Protein AF-A0A5A9EUU5-F1 (afdb_monomer_lite)

Foldseek 3Di:
DDDDDPDPVVVQVVCCVPPVPDPSNVVSVVVVVVLVVLLVVLLVQLLVLLLCCVVPVPDPCSVVSNVVSQVSNCVSVVHHDDPVNSVVSNVVSVVVNVVLLQAQDACVQQDPPDDPPVDDPVCVVVPCCQALRNLSRVLLVLLLVVLLCCVVVVVCVVVPDDDDDDDPRPNVVSQVSNCVRVVHHGDPRSVVSSNVSSNSSSVVPVNVVVVVVVVPD

Radius of gyration: 24.82 Å; chains: 1; bounding box: 50×44×84 Å

Structure (mmCIF, N/CA/C/O backbone):
data_AF-A0A5A9EUU5-F1
#
_entry.id   AF-A0A5A9EUU5-F1
#
loop_
_atom_site.group_PDB
_atom_site.id
_atom_site.type_symbol
_atom_site.label_atom_id
_atom_site.label_alt_id
_atom_site.label_comp_id
_atom_site.label_asym_id
_atom_site.label_entity_id
_atom_site.label_seq_id
_atom_site.pdbx_PDB_ins_code
_atom_site.Cartn_x
_atom_site.Cartn_y
_atom_site.Cartn_z
_atom_site.occupancy
_atom_site.B_iso_or_equiv
_atom_site.auth_seq_id
_atom_site.auth_comp_id
_atom_site.auth_asym_id
_atom_site.auth_atom_id
_atom_site.pdbx_PDB_model_num
ATOM 1 N N . MET A 1 1 ? -12.001 -11.364 57.823 1.00 37.16 1 MET A N 1
ATOM 2 C CA . MET A 1 1 ? -12.748 -11.816 56.631 1.00 37.16 1 MET A CA 1
ATOM 3 C C . MET A 1 1 ? -12.177 -11.087 55.428 1.00 37.16 1 MET A C 1
ATOM 5 O O . MET A 1 1 ? -12.054 -9.869 55.532 1.00 37.16 1 MET A O 1
ATOM 9 N N . PRO A 1 2 ? -11.758 -11.769 54.352 1.00 44.03 2 PRO A N 1
ATOM 10 C CA . PRO A 1 2 ? -11.328 -11.072 53.150 1.00 44.03 2 PRO A CA 1
ATOM 11 C C . PRO A 1 2 ? -12.559 -10.446 52.484 1.00 44.03 2 PRO A C 1
ATOM 13 O O . PRO A 1 2 ? -13.571 -11.118 52.304 1.00 44.03 2 PRO A O 1
ATOM 16 N N . ARG A 1 3 ? -12.492 -9.139 52.204 1.00 49.97 3 ARG A N 1
ATOM 17 C CA . ARG A 1 3 ? -13.520 -8.412 51.447 1.00 49.97 3 ARG A CA 1
ATOM 18 C C . ARG A 1 3 ? -13.608 -9.012 50.044 1.00 49.97 3 ARG A C 1
ATOM 20 O O . ARG A 1 3 ? -12.580 -9.147 49.382 1.00 49.97 3 ARG A O 1
ATOM 27 N N . GLU A 1 4 ? -14.816 -9.339 49.596 1.00 47.28 4 GLU A N 1
ATOM 28 C CA . GLU A 1 4 ? -15.060 -9.589 48.176 1.00 47.28 4 GLU A CA 1
ATOM 29 C C . GLU A 1 4 ? -14.692 -8.323 47.382 1.00 47.28 4 GLU A C 1
ATOM 31 O O . GLU A 1 4 ? -15.089 -7.221 47.782 1.00 47.28 4 GLU A O 1
ATOM 36 N N . PRO A 1 5 ? -13.888 -8.440 46.312 1.00 47.12 5 PRO A N 1
ATOM 37 C CA . PRO A 1 5 ? -13.505 -7.291 45.505 1.00 47.12 5 PRO A CA 1
ATOM 38 C C . PRO A 1 5 ? -14.744 -6.732 44.800 1.00 47.12 5 PRO A C 1
ATOM 40 O O . PRO A 1 5 ? -15.423 -7.437 44.060 1.00 47.12 5 PRO A O 1
ATOM 43 N N . GLN A 1 6 ? -15.037 -5.454 45.048 1.00 54.53 6 GLN A N 1
ATOM 44 C CA . GLN A 1 6 ? -16.202 -4.753 44.496 1.00 54.53 6 GLN A CA 1
ATOM 45 C C . GLN A 1 6 ? -16.027 -4.384 43.013 1.00 54.53 6 GLN A C 1
ATOM 47 O O . GLN A 1 6 ? -16.979 -3.933 42.380 1.00 54.53 6 GLN A O 1
ATOM 52 N N . ASN A 1 7 ? -14.830 -4.587 42.452 1.00 65.75 7 ASN A N 1
ATOM 53 C CA . ASN A 1 7 ? -14.510 -4.298 41.062 1.00 65.75 7 ASN A CA 1
ATOM 54 C C . ASN A 1 7 ? -13.851 -5.523 40.386 1.00 65.75 7 ASN A C 1
ATOM 56 O O . ASN A 1 7 ? -12.814 -5.992 40.869 1.00 65.75 7 ASN A O 1
ATOM 60 N N . PRO A 1 8 ? -14.390 -6.026 39.256 1.00 61.88 8 PRO A N 1
ATOM 61 C CA . PRO A 1 8 ? -13.784 -7.125 38.503 1.00 61.88 8 PRO A CA 1
ATOM 62 C C . PRO A 1 8 ? -12.336 -6.838 38.068 1.00 61.88 8 PRO A C 1
ATOM 64 O O . PRO A 1 8 ? -11.528 -7.760 38.033 1.00 61.88 8 PRO A O 1
ATOM 67 N N . PHE A 1 9 ? -11.959 -5.576 37.836 1.00 64.75 9 PHE A N 1
ATOM 68 C CA . PHE A 1 9 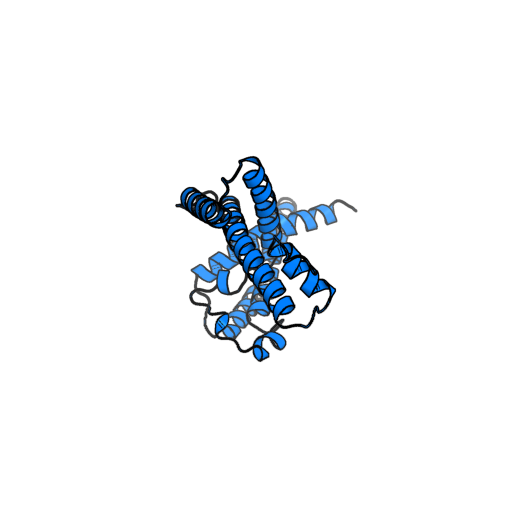? -10.577 -5.198 37.523 1.00 64.75 9 PHE A CA 1
ATOM 69 C C . PHE A 1 9 ? -9.618 -5.368 38.708 1.00 64.75 9 PHE A C 1
ATOM 71 O O . PHE A 1 9 ? -8.477 -5.771 38.505 1.00 64.75 9 PHE A O 1
ATOM 78 N N . GLU A 1 10 ? -10.059 -5.120 39.945 1.00 72.31 10 GLU A N 1
ATOM 79 C CA . GLU A 1 10 ? -9.222 -5.331 41.139 1.00 72.31 10 GLU A CA 1
ATOM 80 C C . GLU A 1 10 ? -8.985 -6.819 41.404 1.00 72.31 10 GLU A C 1
ATOM 82 O O . GLU A 1 10 ? -7.894 -7.215 41.811 1.00 72.31 10 GLU A O 1
ATOM 87 N N . PHE A 1 11 ? -9.993 -7.654 41.141 1.00 69.19 11 PHE A N 1
ATOM 88 C CA . PHE A 1 11 ? -9.851 -9.106 41.197 1.00 69.19 11 PHE A CA 1
ATOM 89 C C . PHE A 1 11 ? -8.857 -9.616 40.143 1.00 69.19 11 PHE A C 1
ATOM 91 O O . PHE A 1 11 ? -7.959 -10.387 40.479 1.00 69.19 11 PHE A O 1
ATOM 98 N N . LEU A 1 12 ? -8.974 -9.141 38.897 1.00 66.44 12 LEU A N 1
ATOM 99 C CA . LEU A 1 12 ? -8.086 -9.520 37.793 1.00 66.44 12 LEU A CA 1
ATOM 100 C C . LEU A 1 12 ? -6.642 -9.052 38.027 1.00 66.44 12 LEU A C 1
ATOM 102 O O . LEU A 1 12 ? -5.719 -9.835 37.832 1.00 66.44 12 LEU A O 1
ATOM 106 N N . LEU A 1 13 ? -6.440 -7.816 38.504 1.00 71.69 13 LEU A N 1
ATOM 107 C CA . LEU A 1 13 ? -5.118 -7.281 38.856 1.00 71.69 13 LEU A CA 1
ATOM 108 C C . LEU A 1 13 ? -4.462 -8.065 39.995 1.00 71.69 13 LEU A C 1
ATOM 110 O O . LEU A 1 13 ? -3.264 -8.333 39.943 1.00 71.69 13 LEU A O 1
ATOM 114 N N . ARG A 1 14 ? -5.237 -8.461 41.011 1.00 73.06 14 ARG A N 1
ATOM 115 C CA . ARG A 1 14 ? -4.721 -9.267 42.120 1.00 73.06 14 ARG A CA 1
ATOM 116 C C . ARG A 1 14 ? -4.273 -10.651 41.649 1.00 73.06 14 ARG A C 1
ATOM 118 O O . ARG A 1 14 ? -3.176 -11.070 41.994 1.00 73.06 14 ARG A O 1
ATOM 125 N N . GLU A 1 15 ? -5.070 -11.329 40.823 1.00 66.31 15 GLU A N 1
ATOM 126 C CA . GLU A 1 15 ? -4.700 -12.639 40.263 1.00 66.31 15 GLU A CA 1
ATOM 127 C C . GLU A 1 15 ? -3.493 -12.554 39.312 1.00 66.31 15 GLU A C 1
ATOM 129 O O . GLU A 1 15 ? -2.623 -13.419 39.359 1.00 66.31 15 GLU A O 1
ATOM 134 N N . LEU A 1 16 ? -3.377 -11.488 38.512 1.00 66.62 16 LEU A N 1
ATOM 135 C CA . LEU A 1 16 ? -2.209 -11.225 37.657 1.00 66.62 16 LEU A CA 1
ATOM 136 C C . LEU A 1 16 ? -0.905 -11.053 38.455 1.00 66.62 16 LEU A C 1
ATOM 138 O O . LEU A 1 16 ? 0.151 -11.477 37.994 1.00 66.62 16 LEU A O 1
ATOM 142 N N . ILE A 1 17 ? -0.972 -10.440 39.641 1.00 74.75 17 ILE A N 1
ATOM 143 C CA . ILE A 1 17 ? 0.192 -10.210 40.513 1.00 74.75 17 ILE A CA 1
ATOM 144 C C . ILE A 1 17 ? 0.530 -11.462 41.329 1.00 74.75 17 ILE A C 1
ATOM 146 O O . ILE A 1 17 ? 1.701 -11.801 41.492 1.00 74.75 17 ILE A O 1
ATOM 150 N N . GLU A 1 18 ? -0.481 -12.147 41.864 1.00 78.88 18 GLU A N 1
ATOM 151 C CA . GLU A 1 18 ? -0.279 -13.268 42.783 1.00 78.88 18 GLU A CA 1
ATOM 152 C C . GLU A 1 18 ? -0.027 -14.596 42.052 1.00 78.88 18 GLU A C 1
ATOM 154 O O . GLU A 1 18 ? 0.698 -15.449 42.571 1.00 78.88 18 GLU A O 1
ATOM 159 N N . ARG A 1 19 ? -0.621 -14.799 40.865 1.00 76.69 19 ARG A N 1
ATOM 160 C CA . ARG A 1 19 ? -0.558 -16.049 40.084 1.00 76.69 19 ARG A CA 1
ATOM 161 C C . ARG A 1 19 ? -0.601 -15.780 38.570 1.00 76.69 19 ARG A C 1
ATOM 163 O O . ARG A 1 19 ? -1.555 -16.190 37.905 1.00 76.69 19 ARG A O 1
ATOM 170 N N . PRO A 1 20 ? 0.449 -15.166 37.997 1.00 67.50 20 PRO A N 1
ATOM 171 C CA . PRO A 1 20 ? 0.469 -14.743 36.592 1.00 67.50 20 PRO A CA 1
ATOM 172 C C . PRO A 1 20 ? 0.278 -15.887 35.583 1.00 67.50 20 PRO A C 1
ATOM 174 O O . PRO A 1 20 ? -0.240 -15.662 34.496 1.00 67.50 20 PRO A O 1
ATOM 177 N N . GLU A 1 21 ? 0.646 -17.120 35.942 1.00 75.00 21 GLU A N 1
ATOM 178 C CA . GLU A 1 21 ? 0.505 -18.306 35.077 1.00 75.00 21 GLU A CA 1
ATOM 179 C C . GLU A 1 21 ? -0.803 -19.082 35.311 1.00 75.00 21 GLU A C 1
ATOM 181 O O . GLU A 1 21 ? -1.058 -20.116 34.692 1.00 75.00 21 GLU A O 1
ATOM 186 N N . GLY A 1 22 ? -1.649 -18.612 36.232 1.00 75.88 22 GLY A N 1
ATOM 187 C CA . GLY A 1 22 ? -2.930 -19.240 36.519 1.00 75.88 22 GLY A CA 1
ATOM 188 C C . GLY A 1 22 ? -3.931 -19.059 35.369 1.00 75.88 22 GLY A C 1
ATOM 189 O O . GLY A 1 22 ? -3.916 -18.037 34.683 1.00 75.88 22 GLY A O 1
ATOM 190 N N . PRO A 1 23 ? -4.882 -19.992 35.182 1.00 75.44 23 PRO A N 1
ATOM 191 C CA . PRO A 1 23 ? -5.886 -19.905 34.116 1.00 75.44 23 PRO A CA 1
ATOM 192 C C . PRO A 1 23 ? -6.753 -18.635 34.192 1.00 75.44 23 PRO A C 1
ATOM 194 O O . PRO A 1 23 ? -7.207 -18.145 33.162 1.00 75.44 23 PRO A O 1
ATOM 197 N N . ALA A 1 24 ? -6.949 -18.066 35.388 1.00 70.69 24 ALA A N 1
ATOM 198 C CA . ALA A 1 24 ? -7.646 -16.792 35.573 1.00 70.69 24 ALA A CA 1
ATOM 199 C C . ALA A 1 24 ? -6.825 -15.587 35.073 1.00 70.69 24 ALA A C 1
ATOM 201 O O . ALA A 1 24 ? -7.380 -14.711 34.413 1.00 70.69 24 ALA A O 1
ATOM 202 N N . ALA A 1 25 ? -5.512 -15.563 35.327 1.00 68.75 25 ALA A N 1
ATOM 203 C CA . ALA A 1 25 ? -4.611 -14.520 34.836 1.00 68.75 25 ALA A CA 1
ATOM 2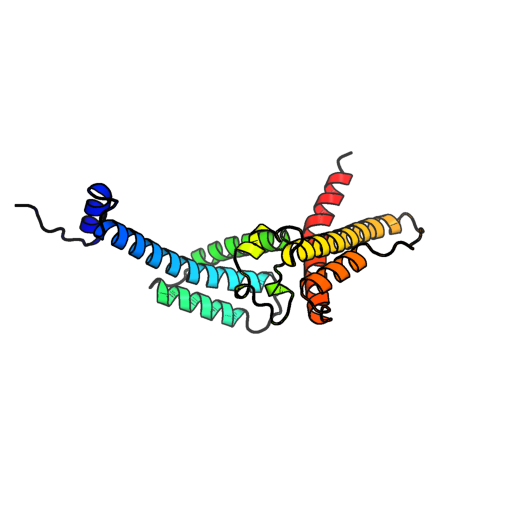04 C C . ALA A 1 25 ? -4.426 -14.601 33.311 1.00 68.75 25 ALA A C 1
ATOM 206 O O . ALA A 1 25 ? -4.497 -13.580 3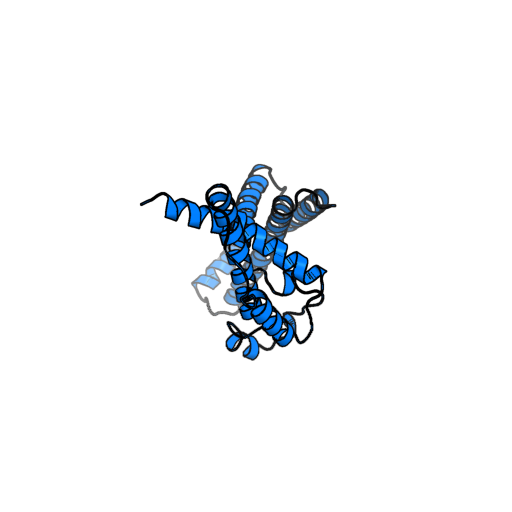2.632 1.00 68.75 25 ALA A O 1
ATOM 207 N N . LEU A 1 26 ? -4.301 -15.811 32.754 1.00 71.00 26 LEU A N 1
ATOM 208 C CA . LEU A 1 26 ? -4.257 -16.023 31.302 1.00 71.00 26 LEU A CA 1
ATOM 209 C C . LEU A 1 26 ? -5.572 -15.620 30.618 1.00 71.00 26 LEU A C 1
ATOM 211 O O . LEU A 1 26 ? -5.551 -14.978 29.572 1.00 71.00 26 LEU A O 1
ATOM 215 N N . GLY A 1 27 ? -6.722 -15.939 31.223 1.00 74.06 27 GLY A N 1
ATOM 216 C CA . GLY A 1 27 ? -8.025 -15.468 30.746 1.00 74.06 27 GLY A CA 1
ATOM 217 C C . GLY A 1 27 ? -8.150 -13.941 30.780 1.00 74.06 27 GLY A C 1
ATOM 218 O O . GLY A 1 27 ? -8.682 -13.354 29.842 1.00 74.06 27 GLY A O 1
ATOM 219 N N . ALA A 1 28 ? -7.606 -13.296 31.817 1.00 67.56 28 ALA A N 1
ATOM 220 C CA . ALA A 1 28 ? -7.550 -11.840 31.933 1.00 67.56 28 ALA A CA 1
ATOM 221 C C . ALA A 1 28 ? -6.683 -11.206 30.838 1.00 67.56 28 ALA A C 1
ATOM 223 O O . ALA A 1 28 ? -7.129 -10.278 30.169 1.00 67.56 28 ALA A O 1
ATOM 224 N N . MET A 1 29 ? -5.466 -11.725 30.633 1.00 71.38 29 MET A N 1
ATOM 225 C CA . MET A 1 29 ? -4.559 -11.267 29.577 1.00 71.38 29 MET A CA 1
ATOM 226 C C . MET A 1 29 ? -5.199 -11.418 28.202 1.00 71.38 29 MET A C 1
ATOM 228 O O . MET A 1 29 ? -5.209 -10.459 27.440 1.00 71.38 29 MET A O 1
ATOM 232 N N . LYS A 1 30 ? -5.818 -12.572 27.930 1.00 72.00 30 LYS A N 1
ATOM 233 C CA . LYS A 1 30 ? -6.537 -12.811 26.680 1.00 72.00 30 LYS A CA 1
ATOM 234 C C . LYS A 1 30 ? -7.705 -11.844 26.492 1.00 72.00 30 LYS A C 1
ATOM 236 O O . LYS A 1 30 ? -7.854 -11.292 25.418 1.00 72.00 30 LYS A O 1
ATOM 241 N N . MET A 1 31 ? -8.513 -11.588 27.521 1.00 72.69 31 MET A N 1
ATOM 242 C CA . MET A 1 31 ? -9.594 -10.598 27.418 1.00 72.69 31 MET A CA 1
ATOM 243 C C . MET A 1 31 ? -9.071 -9.185 27.144 1.00 72.69 31 MET A C 1
ATOM 245 O O . MET A 1 31 ? -9.704 -8.437 26.403 1.00 72.69 31 MET A O 1
ATOM 249 N N . VAL A 1 32 ? -7.940 -8.806 27.745 1.00 71.19 32 VAL A N 1
ATOM 250 C CA . VAL A 1 32 ? -7.292 -7.514 27.481 1.00 71.19 32 VAL A CA 1
ATOM 251 C C . VAL A 1 32 ? -6.753 -7.471 26.053 1.00 71.19 32 VAL A C 1
ATOM 253 O O . VAL A 1 32 ? -6.969 -6.483 25.365 1.00 71.19 32 VAL A O 1
ATOM 256 N N . GLU A 1 33 ? -6.115 -8.537 25.581 1.00 71.69 33 GLU A N 1
ATOM 257 C CA . GLU A 1 33 ? -5.619 -8.671 24.209 1.00 71.69 33 GLU A CA 1
ATOM 258 C C . GLU A 1 33 ? -6.757 -8.648 23.177 1.00 71.69 33 GLU A C 1
ATOM 260 O O . GLU A 1 33 ? -6.689 -7.901 22.205 1.00 71.69 33 GLU A O 1
ATOM 265 N N . ASP A 1 34 ? -7.849 -9.373 23.421 1.00 71.88 34 ASP A N 1
ATOM 266 C CA . ASP A 1 34 ? -9.057 -9.381 22.589 1.00 71.88 34 ASP A CA 1
ATOM 267 C C . ASP A 1 34 ? -9.714 -7.986 22.564 1.00 71.88 34 ASP A C 1
ATOM 269 O O . ASP A 1 34 ? -10.179 -7.516 21.528 1.00 71.88 34 ASP A O 1
ATOM 273 N N . ALA A 1 35 ? -9.733 -7.274 23.695 1.00 65.56 35 ALA A N 1
ATOM 274 C CA . ALA A 1 35 ? -10.252 -5.909 23.749 1.00 65.56 35 ALA A CA 1
ATOM 275 C C . ALA A 1 35 ? -9.331 -4.905 23.034 1.00 65.56 35 ALA A C 1
ATOM 277 O O . ALA A 1 35 ? -9.814 -3.984 22.377 1.00 65.56 35 ALA A O 1
ATOM 278 N N . LEU A 1 36 ? -8.012 -5.062 23.155 1.00 71.25 36 LEU A N 1
ATOM 279 C CA . LEU A 1 36 ? -7.032 -4.203 22.492 1.00 71.25 36 LEU A CA 1
ATOM 280 C C . LEU A 1 36 ? -7.004 -4.441 20.980 1.00 71.25 36 LEU A C 1
ATOM 282 O O . LEU A 1 36 ? -7.026 -3.468 20.237 1.00 71.25 36 LEU A O 1
ATOM 286 N N . SER A 1 37 ? -7.014 -5.694 20.525 1.00 68.81 37 SER A N 1
ATOM 287 C CA . SER A 1 37 ? -7.033 -6.059 19.099 1.00 68.81 37 SER A CA 1
ATOM 288 C C . SER A 1 37 ? -8.257 -5.496 18.387 1.00 68.81 37 SER A C 1
ATOM 290 O O . SER A 1 37 ? -8.123 -4.803 17.388 1.00 68.81 37 SER A O 1
ATOM 292 N N . VAL A 1 38 ? -9.438 -5.651 18.981 1.00 64.31 38 VAL A N 1
ATOM 293 C CA . VAL A 1 38 ? -10.674 -5.039 18.483 1.00 64.31 38 VAL A CA 1
ATOM 294 C C . VAL A 1 38 ? -10.553 -3.522 18.313 1.00 64.31 38 VAL A C 1
ATOM 296 O O . VAL A 1 38 ? -11.059 -2.966 17.339 1.00 64.31 38 VAL A O 1
ATOM 299 N N . ASN A 1 39 ? -9.937 -2.839 19.282 1.00 72.31 39 ASN A N 1
ATOM 300 C CA . ASN A 1 39 ? -9.760 -1.389 19.222 1.00 72.31 39 ASN A CA 1
ATOM 301 C C . ASN A 1 39 ? -8.714 -0.993 18.172 1.00 72.31 39 ASN A C 1
ATOM 303 O O . ASN A 1 39 ? -8.859 0.048 17.534 1.00 72.31 39 ASN A O 1
ATOM 307 N N . LEU A 1 40 ? -7.688 -1.820 17.967 1.00 79.81 40 LEU A N 1
ATOM 308 C CA . LEU A 1 40 ? -6.697 -1.626 16.914 1.00 79.81 40 LEU A CA 1
ATOM 309 C C . LEU A 1 40 ? -7.327 -1.777 15.528 1.00 79.81 40 LEU A C 1
ATOM 311 O O . LEU A 1 40 ? -7.083 -0.917 14.692 1.00 79.81 40 LEU A O 1
ATOM 315 N N . ASP A 1 41 ? -8.198 -2.763 15.313 1.00 82.62 41 ASP A N 1
ATOM 316 C CA . ASP A 1 41 ? -8.847 -2.994 14.015 1.00 82.62 41 ASP A CA 1
ATOM 317 C C . ASP A 1 41 ? -9.694 -1.792 13.566 1.00 82.62 41 ASP A C 1
ATOM 319 O O . ASP A 1 41 ? -9.629 -1.359 12.413 1.00 82.62 41 ASP A O 1
ATOM 323 N N . VAL A 1 42 ? -10.485 -1.208 14.476 1.00 86.56 42 VAL A N 1
ATOM 324 C CA . VAL A 1 42 ? -11.324 -0.041 14.143 1.00 86.56 42 VAL A CA 1
ATOM 325 C C . VAL A 1 42 ? -10.501 1.234 13.960 1.00 86.56 42 VAL A C 1
ATOM 327 O O . VAL A 1 42 ? -10.828 2.050 13.100 1.00 86.56 42 VAL A O 1
ATOM 330 N N . VAL A 1 43 ? -9.413 1.403 14.720 1.00 88.88 43 VAL A N 1
ATOM 331 C CA . VAL A 1 43 ? -8.458 2.505 14.513 1.00 88.88 43 VAL A CA 1
ATOM 332 C C . VAL A 1 43 ? -7.762 2.349 13.164 1.00 88.88 43 VAL A C 1
ATOM 334 O O . VAL A 1 43 ? -7.691 3.308 12.396 1.00 88.88 43 VAL A O 1
ATOM 337 N N . GLU A 1 44 ? -7.307 1.141 12.837 1.00 88.06 44 GLU A N 1
ATOM 338 C CA . GLU A 1 44 ? -6.681 0.832 11.557 1.00 88.06 44 GLU A CA 1
ATOM 339 C C . GLU A 1 44 ? -7.650 1.081 10.396 1.00 88.06 44 GLU A C 1
ATOM 341 O O . GLU A 1 44 ? -7.255 1.648 9.380 1.00 88.06 44 GLU A O 1
ATOM 346 N N . GLY A 1 45 ? -8.934 0.749 10.556 1.00 89.06 45 GLY A N 1
ATOM 347 C CA . GLY A 1 45 ? -9.982 1.060 9.584 1.00 89.06 45 GLY A CA 1
ATOM 348 C C . GLY A 1 45 ? -10.083 2.557 9.270 1.00 89.06 45 GLY A C 1
ATOM 349 O O . GLY A 1 45 ? -10.110 2.939 8.097 1.00 89.06 45 GLY A O 1
ATOM 350 N N . VAL A 1 46 ? -10.068 3.413 10.298 1.00 92.25 46 VAL A N 1
ATOM 351 C CA . VAL A 1 46 ? -10.100 4.879 10.129 1.00 92.25 46 VAL A CA 1
ATOM 352 C C . VAL A 1 46 ? -8.810 5.387 9.481 1.00 92.25 46 VAL A C 1
ATOM 354 O O . VAL A 1 46 ? -8.867 6.149 8.514 1.00 92.25 46 VAL A O 1
ATOM 357 N N . VAL A 1 47 ? -7.646 4.933 9.954 1.00 92.50 47 VAL A N 1
ATOM 358 C CA . VAL A 1 47 ? -6.339 5.318 9.395 1.00 92.50 47 VAL A CA 1
ATOM 359 C C . VAL A 1 47 ? -6.217 4.889 7.930 1.00 92.50 47 VAL A C 1
ATOM 361 O O . VAL A 1 47 ? -5.771 5.678 7.101 1.00 92.50 47 VAL A O 1
ATOM 364 N N . ASN A 1 48 ? -6.661 3.683 7.572 1.00 90.00 48 ASN A N 1
ATOM 365 C CA . ASN A 1 48 ? -6.647 3.188 6.196 1.00 90.00 48 ASN A CA 1
ATOM 366 C C . ASN A 1 48 ? -7.607 3.970 5.285 1.00 90.00 48 ASN A C 1
ATOM 368 O O . ASN A 1 48 ? -7.260 4.245 4.135 1.00 90.00 48 ASN A O 1
ATOM 372 N N . ALA A 1 49 ? -8.788 4.362 5.775 1.00 90.69 49 ALA A N 1
ATOM 373 C CA . ALA A 1 49 ? -9.710 5.207 5.015 1.00 90.69 49 ALA A CA 1
ATOM 374 C C . ALA A 1 49 ? -9.122 6.608 4.758 1.00 90.69 49 ALA A C 1
ATOM 376 O O . ALA A 1 49 ? -9.205 7.124 3.640 1.00 90.69 49 ALA A O 1
ATOM 377 N N . LEU A 1 50 ? -8.467 7.199 5.764 1.00 92.44 50 LEU A N 1
ATOM 378 C CA . LEU A 1 50 ? -7.738 8.464 5.625 1.00 92.44 50 LEU A CA 1
ATOM 379 C C . LEU A 1 50 ? -6.536 8.331 4.677 1.00 92.44 50 LEU A C 1
ATOM 381 O O . LEU A 1 50 ? -6.337 9.192 3.822 1.00 92.44 50 LEU A O 1
ATOM 385 N N . ALA A 1 51 ? -5.774 7.240 4.767 1.00 89.81 51 ALA A N 1
ATOM 386 C CA . ALA A 1 51 ? -4.651 6.966 3.874 1.00 89.81 51 ALA A CA 1
ATOM 387 C C . ALA A 1 51 ? -5.110 6.853 2.411 1.00 89.81 51 ALA A C 1
ATOM 389 O O . ALA A 1 51 ? -4.518 7.486 1.540 1.00 89.81 51 ALA A O 1
ATOM 390 N N . ALA A 1 52 ? -6.224 6.161 2.145 1.00 87.25 52 ALA A N 1
ATOM 391 C CA . ALA A 1 52 ? -6.789 6.044 0.799 1.00 87.25 52 ALA A CA 1
ATOM 392 C C . ALA A 1 52 ? -7.180 7.407 0.192 1.00 87.25 52 ALA A C 1
ATOM 394 O O . ALA A 1 52 ? -6.984 7.629 -1.006 1.00 87.25 52 ALA A O 1
ATOM 395 N N . ARG A 1 53 ? -7.683 8.345 1.012 1.00 89.44 53 ARG A N 1
ATOM 396 C CA . ARG A 1 53 ? -7.962 9.733 0.592 1.00 89.44 53 ARG A CA 1
ATOM 397 C C . ARG A 1 53 ? -6.704 10.498 0.203 1.00 89.44 53 ARG A C 1
ATOM 399 O O . ARG A 1 53 ? -6.737 11.284 -0.737 1.00 89.44 53 ARG A O 1
ATOM 406 N N . ILE A 1 54 ? -5.614 10.285 0.936 1.00 87.88 54 ILE A N 1
ATOM 407 C CA . ILE A 1 54 ? -4.323 10.925 0.665 1.00 87.88 54 ILE A CA 1
ATOM 408 C C . ILE A 1 54 ? -3.694 10.335 -0.606 1.00 87.88 54 ILE A C 1
ATOM 410 O O . ILE A 1 54 ? -3.138 11.073 -1.419 1.00 87.88 54 ILE A O 1
ATOM 414 N N . GLU A 1 55 ? -3.776 9.015 -0.782 1.00 83.06 55 GLU A N 1
ATOM 415 C CA . GLU A 1 55 ? -3.175 8.290 -1.907 1.00 83.06 55 GLU A CA 1
ATOM 416 C C . GLU A 1 55 ? -3.935 8.501 -3.221 1.00 83.06 55 GLU A C 1
ATOM 418 O O . GLU A 1 55 ? -3.308 8.606 -4.275 1.00 83.06 55 GLU A O 1
ATOM 423 N N . THR A 1 56 ? -5.268 8.589 -3.171 1.00 82.06 56 THR A N 1
ATOM 424 C CA . THR A 1 56 ? -6.127 8.658 -4.366 1.00 82.06 56 THR A CA 1
ATOM 425 C C . THR A 1 56 ? -7.244 9.700 -4.228 1.00 82.06 56 THR A C 1
ATOM 427 O O . THR A 1 56 ? -8.408 9.322 -4.186 1.00 82.06 56 THR A O 1
ATOM 430 N N . PRO A 1 57 ? -6.944 11.014 -4.184 1.00 81.44 57 PRO A N 1
ATOM 431 C CA . PRO A 1 57 ? -7.924 12.054 -3.836 1.00 81.44 57 PRO A CA 1
ATOM 432 C C . PRO A 1 57 ? -9.204 12.059 -4.685 1.00 81.44 57 PRO A C 1
ATOM 434 O O . PRO A 1 57 ? -10.264 12.434 -4.190 1.00 81.44 57 PRO A O 1
ATOM 437 N N . ASP A 1 58 ? -9.104 11.617 -5.941 1.00 82.81 58 ASP A N 1
ATOM 438 C CA . ASP A 1 58 ? -10.203 11.600 -6.909 1.00 82.81 58 ASP A CA 1
ATOM 439 C C . ASP A 1 58 ? -10.986 10.271 -6.935 1.00 82.81 58 ASP A C 1
ATOM 441 O O . ASP A 1 58 ? -11.896 10.102 -7.751 1.00 82.81 58 ASP A O 1
ATOM 445 N N . ALA A 1 59 ? -10.640 9.300 -6.080 1.00 81.69 59 ALA A N 1
ATOM 446 C CA . ALA A 1 59 ? -11.338 8.020 -6.044 1.00 81.69 59 ALA A CA 1
ATOM 447 C C . ALA A 1 59 ? -12.802 8.196 -5.586 1.00 81.69 59 ALA A C 1
ATOM 449 O O . ALA A 1 59 ? -13.087 8.955 -4.652 1.00 81.69 59 ALA A O 1
ATOM 450 N N . PRO A 1 60 ? -13.758 7.483 -6.212 1.00 82.38 60 PRO A N 1
ATOM 451 C CA . PRO A 1 60 ? -15.149 7.531 -5.787 1.00 82.38 60 PRO A CA 1
ATOM 452 C C . PRO A 1 60 ? -15.312 6.963 -4.369 1.00 82.38 60 PRO A C 1
ATOM 454 O O . PRO A 1 60 ? -14.521 6.141 -3.907 1.00 82.38 60 PRO A O 1
ATOM 457 N N . ASP A 1 61 ? -16.367 7.401 -3.681 1.00 88.69 61 ASP A N 1
ATOM 458 C CA . ASP A 1 61 ? -16.804 6.891 -2.372 1.00 8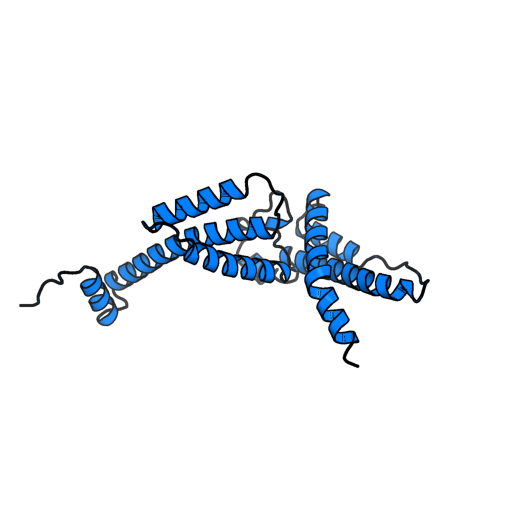8.69 61 ASP A CA 1
ATOM 459 C C . ASP A 1 61 ? -15.828 7.080 -1.197 1.00 88.69 61 ASP A C 1
ATOM 461 O O . ASP A 1 61 ? -16.058 6.540 -0.116 1.00 88.69 61 ASP A O 1
ATOM 465 N N . LEU A 1 62 ? -14.767 7.872 -1.348 1.00 87.69 62 LEU A N 1
ATOM 466 C CA . LEU A 1 62 ? -13.791 8.089 -0.279 1.00 87.69 62 LEU A CA 1
ATOM 467 C C . LEU A 1 62 ? -14.376 8.709 0.998 1.00 87.69 62 LEU A C 1
ATOM 469 O O . LEU A 1 62 ? -14.035 8.267 2.094 1.00 87.69 62 LEU A O 1
ATOM 473 N N . GLU A 1 63 ? -15.266 9.699 0.871 1.00 88.75 63 GLU A N 1
ATOM 474 C CA . GLU A 1 63 ? -15.960 10.281 2.033 1.00 88.75 63 GLU A CA 1
ATOM 475 C C . GLU A 1 63 ? -16.836 9.239 2.718 1.00 88.75 63 GLU A C 1
ATOM 477 O O . GLU A 1 63 ? -16.764 9.064 3.927 1.00 88.75 63 GLU A O 1
ATOM 482 N N . LYS A 1 64 ? -17.584 8.462 1.930 1.00 91.00 64 LYS A N 1
ATOM 483 C CA . LYS A 1 64 ? -18.440 7.400 2.454 1.00 91.00 64 LYS A CA 1
ATOM 484 C C . LYS A 1 64 ? -17.629 6.337 3.201 1.00 91.00 64 LYS A C 1
ATOM 486 O O . LYS A 1 64 ? -18.034 5.907 4.272 1.00 91.00 64 LYS A O 1
ATOM 491 N N . ARG A 1 65 ? -16.472 5.930 2.668 1.00 91.00 65 ARG A N 1
ATOM 492 C CA . ARG A 1 65 ? -15.572 4.971 3.334 1.00 91.00 65 ARG A CA 1
ATOM 493 C C . ARG A 1 65 ? -15.042 5.514 4.659 1.00 91.00 65 ARG A C 1
ATOM 495 O O . ARG A 1 65 ? -14.917 4.744 5.607 1.00 91.00 65 ARG A O 1
ATOM 502 N N . LEU A 1 66 ? -14.727 6.809 4.723 1.00 93.19 66 LEU A N 1
ATOM 503 C CA . LEU A 1 66 ? -14.318 7.448 5.970 1.00 93.19 66 LEU A CA 1
ATOM 504 C C . LEU A 1 66 ? -15.476 7.505 6.969 1.00 93.19 66 LEU A C 1
ATOM 506 O O . LEU A 1 66 ? -15.278 7.133 8.121 1.00 93.19 66 LEU A O 1
ATOM 510 N N . ASP A 1 67 ? -16.670 7.900 6.531 1.00 93.19 67 ASP A N 1
ATOM 511 C CA . ASP A 1 67 ? -17.867 7.956 7.376 1.00 93.19 67 ASP A CA 1
ATOM 512 C C . ASP A 1 67 ? -18.218 6.574 7.947 1.00 93.19 67 ASP A C 1
ATOM 514 O O . ASP A 1 67 ? -18.467 6.441 9.145 1.00 93.19 67 ASP A O 1
ATOM 518 N N . ASP A 1 68 ? -18.175 5.529 7.115 1.00 93.44 68 ASP A N 1
ATOM 519 C CA . ASP A 1 68 ? -18.420 4.146 7.533 1.00 93.44 68 ASP A CA 1
ATOM 520 C C . ASP A 1 68 ? -17.367 3.676 8.559 1.00 93.44 68 ASP A C 1
ATOM 522 O O . ASP A 1 68 ? -17.714 3.047 9.562 1.00 93.44 68 ASP A O 1
ATOM 526 N N . ALA A 1 69 ? -16.088 4.018 8.355 1.00 93.12 69 ALA A N 1
ATOM 527 C CA . ALA A 1 69 ? -15.008 3.683 9.286 1.00 93.12 69 ALA A CA 1
ATOM 528 C C . ALA A 1 69 ? -15.127 4.437 10.621 1.00 93.12 69 ALA A C 1
ATOM 530 O O . ALA A 1 69 ? -14.965 3.838 11.686 1.00 93.12 69 ALA A O 1
ATOM 531 N N . VAL A 1 70 ? -15.449 5.734 10.579 1.00 94.25 70 VAL A N 1
ATOM 532 C CA . VAL A 1 70 ? -15.694 6.553 11.775 1.00 94.25 70 VAL A CA 1
ATOM 533 C C . VAL A 1 70 ? -16.875 5.995 12.555 1.00 94.25 70 VAL A C 1
ATOM 535 O O . VAL A 1 70 ? -16.762 5.786 13.759 1.00 94.25 70 VAL A O 1
ATOM 538 N N . LYS A 1 71 ? -17.977 5.667 11.878 1.00 93.44 71 LYS A N 1
ATOM 539 C CA . LYS A 1 71 ? -19.156 5.089 12.521 1.00 93.44 71 LYS A CA 1
ATOM 540 C C . LYS A 1 71 ? -18.847 3.748 13.191 1.00 93.44 71 LYS A C 1
ATOM 542 O O . LYS A 1 71 ? -19.257 3.533 14.328 1.00 93.44 71 LYS A O 1
ATOM 547 N N . ALA A 1 72 ? -18.092 2.870 12.529 1.00 91.88 72 ALA A N 1
ATOM 548 C CA . ALA A 1 72 ? -17.664 1.602 13.119 1.00 91.88 72 ALA A CA 1
ATOM 549 C C . ALA A 1 72 ? -16.794 1.812 14.372 1.00 91.88 72 ALA A C 1
ATOM 551 O O . ALA A 1 72 ? -16.957 1.105 15.369 1.00 91.88 72 ALA A O 1
ATOM 552 N N . TRP A 1 73 ? -15.904 2.807 14.346 1.00 92.75 73 TRP A N 1
ATOM 553 C CA . TRP A 1 73 ? -15.113 3.196 15.510 1.00 92.75 73 TRP A CA 1
ATOM 554 C C . TRP A 1 73 ? -15.996 3.719 16.652 1.00 92.75 73 TRP A C 1
ATOM 556 O O . TRP A 1 73 ? -15.869 3.248 17.781 1.00 92.75 73 TRP A O 1
ATOM 566 N N . GLU A 1 74 ? -16.937 4.627 16.372 1.00 92.94 74 GLU A N 1
ATOM 567 C CA . GLU A 1 74 ? -17.836 5.204 17.383 1.00 92.94 74 GLU A CA 1
ATOM 568 C C . GLU A 1 74 ? -18.731 4.141 18.032 1.00 92.94 74 GLU A C 1
ATOM 570 O O . GLU A 1 74 ? -18.885 4.110 19.256 1.00 92.94 74 GLU A O 1
ATOM 575 N N . GLU A 1 75 ? -19.281 3.229 17.225 1.00 91.75 75 GLU A N 1
ATOM 576 C CA . GLU A 1 75 ? -20.085 2.100 17.697 1.00 91.75 75 GLU A CA 1
ATOM 577 C C . GLU A 1 75 ? -19.272 1.163 18.597 1.00 91.75 75 GLU A C 1
ATOM 579 O O . GLU A 1 75 ? -19.789 0.659 19.598 1.00 91.75 75 GLU A O 1
ATOM 584 N N . ARG A 1 76 ? -17.993 0.934 18.273 1.00 86.88 76 ARG A N 1
ATOM 585 C CA . ARG A 1 76 ? -17.153 -0.012 19.014 1.00 86.88 76 ARG A CA 1
ATOM 586 C C . ARG A 1 76 ? -16.555 0.579 20.282 1.00 86.88 76 ARG A C 1
ATOM 588 O O . ARG A 1 76 ? -16.513 -0.108 21.303 1.00 86.88 76 ARG A O 1
ATOM 595 N N . CYS A 1 77 ? -16.117 1.832 20.226 1.00 84.44 77 CYS A N 1
ATOM 596 C CA . CYS A 1 77 ? -15.517 2.539 21.352 1.00 84.44 77 CYS A CA 1
ATOM 597 C C . CYS A 1 77 ? -16.567 3.180 22.273 1.00 84.44 77 CYS A C 1
ATOM 599 O O . CYS A 1 77 ? -16.237 3.567 23.394 1.00 84.44 77 CYS A O 1
ATOM 601 N N . GLY A 1 78 ? -17.827 3.280 21.833 1.00 85.50 78 GLY A N 1
ATOM 602 C CA . GLY A 1 78 ? -18.920 3.855 22.619 1.00 85.50 78 GLY A CA 1
ATOM 603 C C . GLY A 1 78 ? -18.746 5.351 22.895 1.00 85.50 78 GLY A C 1
ATOM 604 O O . GLY A 1 78 ? -19.270 5.862 23.885 1.00 85.50 78 GLY A O 1
ATOM 605 N N . ALA A 1 79 ? -17.984 6.045 22.049 1.00 85.56 79 ALA A N 1
ATOM 606 C CA . ALA A 1 79 ? -17.657 7.458 22.177 1.00 85.56 79 ALA A CA 1
ATOM 607 C C . ALA A 1 79 ? -17.699 8.133 20.799 1.00 85.56 79 ALA A C 1
ATOM 609 O O . ALA A 1 79 ? -17.346 7.489 19.814 1.00 85.56 79 ALA A O 1
ATOM 610 N N . PRO A 1 80 ? -18.104 9.414 20.711 1.00 90.31 80 PRO A N 1
ATOM 611 C CA . PRO A 1 80 ? -18.069 10.147 19.453 1.00 90.31 80 PRO A CA 1
ATOM 612 C C . PRO A 1 80 ? -16.625 10.452 19.033 1.00 90.31 80 PRO A C 1
ATOM 614 O O . PRO A 1 80 ? -15.781 10.798 19.868 1.00 90.31 80 PRO A O 1
ATOM 617 N N . MET A 1 81 ? -16.357 10.375 17.733 1.00 91.94 81 MET A N 1
ATOM 618 C CA . MET A 1 81 ? -15.078 10.731 17.133 1.00 91.94 81 MET A CA 1
ATOM 619 C C . MET A 1 81 ? -14.933 12.252 17.154 1.00 91.94 81 MET A C 1
ATOM 621 O O . MET A 1 81 ? -15.646 12.983 16.465 1.00 91.94 81 MET A O 1
ATOM 625 N N . THR A 1 82 ? -14.009 12.763 17.965 1.00 92.94 82 THR A N 1
ATOM 626 C CA . THR A 1 82 ? -13.782 14.208 18.042 1.00 92.94 82 THR A CA 1
ATOM 627 C C . THR A 1 82 ? -12.920 14.690 16.871 1.00 92.94 82 THR A C 1
ATOM 629 O O . THR A 1 82 ? -12.052 13.949 16.402 1.00 92.94 82 THR A O 1
ATOM 632 N N . PRO A 1 83 ? -13.063 15.957 16.432 1.00 91.19 83 PRO A N 1
ATOM 633 C CA . PRO A 1 83 ? -12.206 16.519 15.388 1.00 91.19 83 PRO A CA 1
ATOM 634 C C . PRO A 1 83 ? -10.712 16.428 15.720 1.00 91.19 83 PRO A C 1
ATOM 636 O O . PRO A 1 83 ? -9.909 16.115 14.852 1.00 91.19 83 PRO A O 1
ATOM 639 N N . SER A 1 84 ? -10.339 16.624 16.991 1.00 90.25 84 SER A N 1
ATOM 640 C CA . SER A 1 84 ? -8.943 16.513 17.429 1.00 90.25 84 SER A CA 1
ATOM 641 C C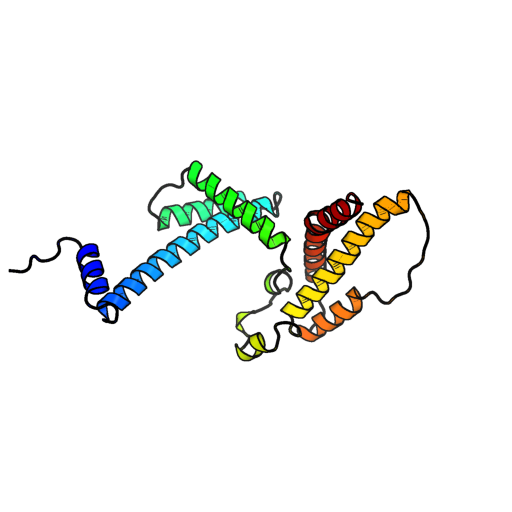 . SER A 1 84 ? -8.391 15.094 17.294 1.00 90.25 84 SER A C 1
ATOM 643 O O . SER A 1 84 ? -7.227 14.929 16.951 1.00 90.25 84 SER A O 1
ATOM 645 N N . LEU A 1 85 ? -9.210 14.073 17.574 1.00 90.06 85 LEU A N 1
ATOM 646 C CA . LEU A 1 85 ? -8.805 12.679 17.411 1.00 90.06 85 LEU A CA 1
ATOM 647 C C . LEU A 1 85 ? -8.676 12.327 15.927 1.00 90.06 85 LEU A C 1
ATOM 649 O O . LEU A 1 85 ? -7.695 11.705 15.531 1.00 90.06 85 LEU A O 1
ATOM 653 N N . LEU A 1 86 ? -9.617 12.789 15.102 1.00 91.31 86 LEU A N 1
ATOM 654 C CA . LEU A 1 86 ? -9.561 12.604 13.655 1.00 91.31 86 LEU A CA 1
ATOM 655 C C . LEU A 1 86 ? -8.321 13.277 13.039 1.00 91.31 86 LEU A C 1
ATOM 657 O O . LEU A 1 86 ? -7.675 12.690 12.175 1.00 91.31 86 LEU A O 1
ATOM 661 N N . ASP A 1 87 ? -7.942 14.464 13.522 1.00 91.06 87 ASP A N 1
ATOM 662 C CA . ASP A 1 87 ? -6.706 15.143 13.117 1.00 91.06 87 ASP A CA 1
ATOM 663 C C . ASP A 1 87 ? -5.448 14.349 13.507 1.00 91.06 87 ASP A C 1
ATOM 665 O O . ASP A 1 87 ? -4.513 14.263 12.709 1.00 91.06 87 ASP A O 1
ATOM 669 N N . SER A 1 88 ? -5.410 13.737 14.698 1.00 90.38 88 SER A N 1
ATOM 670 C CA . SER A 1 88 ? -4.308 12.846 15.093 1.00 90.38 88 SER A CA 1
ATOM 671 C C . SER A 1 88 ? -4.226 11.610 14.194 1.00 90.38 88 SER A C 1
ATOM 673 O O . SER A 1 88 ? -3.159 11.314 13.662 1.00 90.38 88 SER A O 1
ATOM 675 N N . LEU A 1 89 ? -5.355 10.947 13.931 1.00 91.75 89 LEU A N 1
ATOM 676 C CA . LEU A 1 89 ? -5.405 9.791 13.030 1.00 91.75 89 LEU A CA 1
ATOM 677 C C . LEU A 1 89 ? -5.035 10.163 11.586 1.00 91.75 89 LEU A C 1
ATOM 679 O O . LEU A 1 89 ? -4.491 9.336 10.856 1.00 91.75 89 LEU A O 1
ATOM 683 N N . ARG A 1 90 ? -5.267 11.415 11.169 1.00 93.00 90 ARG A N 1
ATOM 684 C CA . ARG A 1 90 ? -4.785 11.921 9.878 1.00 93.00 90 ARG A CA 1
ATOM 685 C C . ARG A 1 90 ? -3.261 12.011 9.834 1.00 93.00 90 ARG A C 1
ATOM 687 O O . ARG A 1 90 ? -2.686 11.636 8.820 1.00 93.00 90 ARG A O 1
ATOM 694 N N . GLN A 1 91 ? -2.603 12.455 10.905 1.00 90.69 91 GLN A N 1
ATOM 695 C CA . GLN A 1 91 ? -1.132 12.470 10.977 1.00 90.69 91 GLN A CA 1
ATOM 696 C C . GLN A 1 91 ? -0.550 11.050 10.917 1.00 90.69 91 GLN A C 1
ATOM 698 O O . GLN A 1 91 ? 0.459 10.810 10.244 1.00 90.69 91 GLN A O 1
ATOM 703 N N . ASP A 1 92 ? -1.215 10.092 11.564 1.00 89.31 92 ASP A N 1
ATOM 704 C CA . ASP A 1 92 ? -0.845 8.677 11.486 1.00 89.31 92 ASP A CA 1
ATOM 705 C C . ASP A 1 92 ? -1.039 8.131 10.065 1.00 89.31 92 ASP A C 1
ATOM 707 O O . ASP A 1 92 ? -0.166 7.435 9.545 1.00 89.31 92 ASP A O 1
ATOM 711 N N . ALA A 1 93 ? -2.133 8.505 9.394 1.00 90.06 93 ALA A N 1
ATOM 712 C CA . ALA A 1 93 ? -2.380 8.158 7.998 1.00 90.06 93 ALA A CA 1
ATOM 713 C C . ALA A 1 93 ? -1.332 8.767 7.054 1.00 90.06 93 ALA A C 1
ATOM 715 O O . ALA A 1 93 ? -0.808 8.068 6.191 1.00 90.06 93 ALA A O 1
ATOM 716 N N . GLU A 1 94 ? -0.958 10.035 7.236 1.00 90.31 94 GLU A N 1
ATOM 717 C CA . GLU A 1 94 ? 0.128 10.676 6.486 1.00 90.31 94 GLU A CA 1
ATOM 718 C C . GLU A 1 94 ? 1.450 9.917 6.678 1.00 90.31 94 GLU A C 1
ATOM 720 O O . GLU A 1 94 ? 2.140 9.607 5.704 1.00 90.31 94 GLU A O 1
ATOM 725 N N . THR A 1 95 ? 1.775 9.547 7.919 1.00 87.56 95 THR A N 1
ATOM 726 C CA . THR A 1 95 ? 2.967 8.749 8.245 1.00 87.56 95 THR A CA 1
ATOM 727 C C . THR A 1 95 ? 2.919 7.369 7.589 1.00 87.56 95 THR A C 1
ATOM 729 O O . THR A 1 95 ? 3.923 6.906 7.039 1.00 87.56 95 THR A O 1
ATOM 732 N N . LEU A 1 96 ? 1.756 6.716 7.601 1.00 86.12 96 LEU A N 1
ATOM 733 C CA . LEU A 1 96 ? 1.540 5.427 6.953 1.00 86.12 96 LEU A CA 1
ATOM 734 C C . LEU A 1 96 ? 1.748 5.520 5.439 1.00 86.12 96 LEU A C 1
ATOM 736 O O . LEU A 1 96 ? 2.473 4.695 4.885 1.00 86.12 96 LEU A O 1
ATOM 740 N N . VAL A 1 97 ? 1.179 6.532 4.782 1.00 86.19 97 VAL A N 1
ATOM 741 C CA . VAL A 1 97 ? 1.351 6.761 3.339 1.00 86.19 97 VAL A CA 1
ATOM 742 C C . VAL A 1 97 ? 2.817 7.018 3.006 1.00 86.19 97 VAL A C 1
ATOM 744 O O . VAL A 1 97 ? 3.356 6.403 2.088 1.00 86.19 97 VAL A O 1
ATOM 747 N N . GLN A 1 98 ? 3.509 7.855 3.786 1.00 83.38 98 GLN A N 1
ATOM 748 C CA . GLN A 1 98 ? 4.946 8.084 3.599 1.00 83.38 98 GLN A CA 1
ATOM 749 C C . GLN A 1 98 ? 5.754 6.792 3.733 1.00 83.38 98 GLN A C 1
ATOM 751 O O . GLN A 1 98 ? 6.670 6.552 2.947 1.00 83.38 98 GLN A O 1
ATOM 756 N N . LYS A 1 99 ? 5.407 5.938 4.700 1.00 83.00 99 LYS A N 1
ATOM 757 C CA . LYS A 1 99 ? 6.057 4.641 4.886 1.00 83.00 99 LYS A CA 1
ATOM 758 C C . LYS A 1 99 ? 5.768 3.689 3.724 1.00 83.00 99 LYS A C 1
ATOM 760 O O . LYS A 1 99 ? 6.707 3.077 3.224 1.00 83.00 99 LYS A O 1
ATOM 765 N N . ARG A 1 100 ? 4.515 3.587 3.268 1.00 82.31 100 ARG A N 1
ATOM 766 C CA . ARG A 1 100 ? 4.123 2.761 2.109 1.00 82.31 100 ARG A CA 1
ATOM 767 C C . ARG A 1 100 ? 4.860 3.191 0.848 1.00 82.31 100 ARG A C 1
ATOM 769 O O . ARG A 1 100 ? 5.421 2.355 0.157 1.00 82.31 100 ARG A O 1
ATOM 776 N N . MET A 1 101 ? 4.979 4.496 0.616 1.00 79.12 101 MET A N 1
ATOM 777 C CA . MET A 1 101 ? 5.737 5.033 -0.515 1.00 79.12 101 MET A CA 1
ATOM 778 C C . MET A 1 101 ? 7.229 4.670 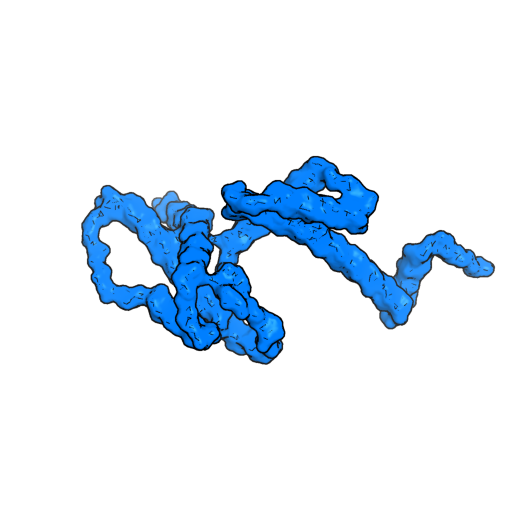-0.502 1.00 79.12 101 MET A C 1
ATOM 780 O O . MET A 1 101 ? 7.874 4.733 -1.545 1.00 79.12 101 MET A O 1
ATOM 784 N N . GLN A 1 102 ? 7.806 4.347 0.657 1.00 80.19 102 GLN A N 1
ATOM 785 C CA . GLN A 1 102 ? 9.215 3.957 0.792 1.00 80.19 102 GLN A CA 1
ATOM 786 C C . GLN A 1 102 ? 9.429 2.443 0.693 1.00 80.19 102 GLN A C 1
ATOM 788 O O . GLN A 1 102 ? 10.574 1.995 0.705 1.00 80.19 102 GLN A O 1
ATOM 793 N N . GLN A 1 103 ? 8.356 1.660 0.634 1.00 82.38 103 GLN A N 1
ATOM 794 C CA . GLN A 1 103 ? 8.404 0.205 0.626 1.00 82.38 103 GLN A CA 1
ATOM 795 C C . GLN A 1 103 ? 7.950 -0.331 -0.735 1.00 82.38 103 GLN A C 1
ATOM 797 O O . GLN A 1 103 ? 7.151 0.319 -1.409 1.00 82.38 103 GLN A O 1
ATOM 802 N N . PRO A 1 104 ? 8.450 -1.502 -1.164 1.00 83.38 104 PRO A N 1
ATOM 803 C CA . PRO A 1 104 ? 7.894 -2.170 -2.330 1.00 83.38 104 PRO A CA 1
ATOM 804 C C . PRO A 1 104 ? 6.415 -2.509 -2.086 1.00 83.38 104 PRO A C 1
ATOM 806 O O . PRO A 1 104 ? 6.042 -2.802 -0.943 1.00 83.38 104 PRO A O 1
ATOM 809 N N . PRO A 1 105 ? 5.582 -2.503 -3.141 1.00 86.25 105 PRO A N 1
ATOM 810 C CA . PRO A 1 105 ? 4.208 -2.961 -3.020 1.00 86.25 105 PRO A CA 1
ATOM 811 C C . PRO A 1 105 ? 4.191 -4.466 -2.736 1.00 86.25 105 PRO A C 1
ATOM 813 O O . PRO A 1 105 ? 5.108 -5.195 -3.125 1.00 86.25 105 PRO A O 1
ATOM 816 N N . ARG A 1 106 ? 3.136 -4.943 -2.080 1.00 85.88 106 ARG A N 1
ATOM 817 C CA . ARG A 1 106 ? 2.926 -6.379 -1.844 1.00 85.88 106 ARG A CA 1
ATOM 818 C C . ARG A 1 106 ? 2.342 -7.049 -3.083 1.00 85.88 106 ARG A C 1
ATOM 820 O O . ARG A 1 106 ? 1.598 -6.424 -3.839 1.00 85.88 106 ARG A O 1
ATOM 827 N N . CYS A 1 107 ? 2.556 -8.354 -3.250 1.00 86.12 107 CYS A N 1
ATOM 828 C CA . CYS A 1 107 ? 1.955 -9.090 -4.369 1.00 86.12 107 CYS A CA 1
ATOM 829 C C . CYS A 1 107 ? 0.419 -8.985 -4.385 1.00 86.12 107 CYS A C 1
ATOM 831 O O . CYS A 1 107 ? -0.150 -8.821 -5.457 1.00 86.12 107 CYS A O 1
ATOM 833 N N . VAL A 1 108 ? -0.248 -8.995 -3.221 1.00 86.25 108 VAL A N 1
ATOM 834 C CA . VAL A 1 108 ? -1.717 -8.810 -3.109 1.00 86.25 108 VAL A CA 1
ATOM 835 C C . VAL A 1 108 ? -2.212 -7.455 -3.637 1.00 86.25 108 VAL A C 1
ATOM 837 O O . VAL A 1 108 ? -3.372 -7.336 -4.013 1.00 86.25 108 VAL A O 1
ATOM 840 N N . GLU A 1 109 ? -1.359 -6.429 -3.646 1.00 83.50 109 GLU A N 1
ATOM 841 C CA . GLU A 1 109 ? -1.713 -5.078 -4.105 1.00 83.50 109 GLU A CA 1
ATOM 842 C C . GLU A 1 109 ? -1.570 -4.948 -5.627 1.00 83.50 109 GLU A C 1
ATOM 844 O O . GLU A 1 109 ? -2.248 -4.136 -6.257 1.00 83.50 109 GLU A O 1
ATOM 849 N N . ILE A 1 110 ? -0.683 -5.751 -6.222 1.00 89.44 110 ILE A N 1
ATOM 850 C CA . ILE A 1 110 ? -0.353 -5.690 -7.646 1.00 89.44 110 ILE A CA 1
ATOM 851 C C . ILE A 1 110 ? -1.089 -6.752 -8.451 1.00 89.44 110 ILE A C 1
ATOM 853 O O . ILE A 1 110 ? -1.545 -6.438 -9.548 1.00 89.44 110 ILE A O 1
ATOM 857 N N . LEU A 1 111 ? -1.187 -7.981 -7.941 1.00 89.00 111 LEU A N 1
ATOM 858 C CA . LEU A 1 111 ? -1.664 -9.157 -8.665 1.00 89.00 111 LEU A CA 1
ATOM 859 C C . LEU A 1 111 ? -3.150 -9.425 -8.407 1.00 89.00 111 LEU A C 1
ATOM 861 O O . LEU A 1 111 ? -3.581 -9.599 -7.267 1.00 89.00 111 LEU A O 1
ATOM 865 N N . ASP A 1 112 ? -3.923 -9.562 -9.480 1.00 87.12 112 ASP A N 1
ATOM 866 C CA . ASP A 1 112 ? -5.327 -9.948 -9.398 1.00 87.12 112 ASP A CA 1
ATOM 867 C C . ASP A 1 112 ? -5.450 -11.431 -9.013 1.00 87.12 112 ASP A C 1
ATOM 869 O O . ASP A 1 112 ? -4.803 -12.313 -9.593 1.00 87.12 112 ASP A O 1
ATOM 873 N N . GLY A 1 113 ? -6.306 -11.711 -8.026 1.00 80.19 113 GLY A N 1
ATOM 874 C CA . GLY A 1 113 ? -6.580 -13.074 -7.559 1.00 80.19 113 GLY A CA 1
ATOM 875 C C . GLY A 1 113 ? -5.428 -13.727 -6.792 1.00 80.19 113 GLY A C 1
ATOM 876 O O . GLY A 1 113 ? -5.410 -14.949 -6.655 1.00 80.19 113 GLY A O 1
ATOM 877 N N . TRP A 1 114 ? -4.460 -12.943 -6.312 1.00 82.19 114 TRP A N 1
ATOM 878 C CA . TRP A 1 114 ? -3.369 -13.459 -5.495 1.00 82.19 114 TRP A CA 1
ATOM 879 C C . TRP A 1 114 ? -3.831 -13.805 -4.081 1.00 82.19 114 TRP A C 1
ATOM 881 O O . TRP A 1 114 ? -4.222 -12.928 -3.312 1.00 82.19 114 TRP A O 1
ATOM 891 N N . ASP A 1 115 ? -3.742 -15.086 -3.729 1.00 72.81 115 ASP A N 1
ATOM 892 C CA . ASP A 1 115 ? -4.028 -15.574 -2.384 1.00 72.81 115 ASP A CA 1
ATOM 893 C C . ASP A 1 115 ? -2.724 -15.822 -1.617 1.00 72.81 115 ASP A C 1
ATOM 895 O O . ASP A 1 115 ? -2.014 -16.809 -1.839 1.00 72.81 115 ASP A O 1
ATOM 899 N N . ALA A 1 116 ? -2.402 -14.907 -0.701 1.00 63.00 116 ALA A N 1
ATOM 900 C CA . ALA A 1 116 ? -1.261 -15.049 0.197 1.00 63.00 116 ALA A CA 1
ATOM 901 C C . ALA A 1 116 ? -1.449 -16.197 1.211 1.00 63.00 116 ALA A C 1
ATOM 903 O O . ALA A 1 116 ? -0.459 -16.754 1.676 1.00 63.00 116 ALA A O 1
ATOM 904 N N . GLY A 1 117 ? -2.695 -16.580 1.523 1.00 55.84 117 GLY A N 1
ATOM 905 C CA . GLY A 1 117 ? -3.034 -17.594 2.526 1.00 55.84 117 GLY A CA 1
ATOM 906 C C . GLY A 1 117 ? -2.846 -19.041 2.065 1.00 55.84 117 GLY A C 1
ATOM 907 O O . GLY A 1 117 ? -2.853 -19.953 2.889 1.00 55.84 117 GLY A O 1
ATOM 908 N N . ALA A 1 118 ? -2.633 -19.273 0.768 1.00 54.12 118 ALA A N 1
ATOM 909 C CA . ALA A 1 118 ? -2.392 -20.603 0.206 1.00 54.12 118 ALA A CA 1
ATOM 910 C C . ALA A 1 118 ? -0.926 -21.079 0.329 1.00 54.12 118 ALA A C 1
ATOM 912 O O . ALA A 1 118 ? -0.573 -22.133 -0.206 1.00 54.12 118 ALA A O 1
ATOM 913 N N . ARG A 1 119 ? -0.049 -20.308 0.988 1.00 56.69 119 ARG A N 1
ATOM 914 C CA . ARG A 1 119 ? 1.394 -20.583 1.074 1.00 56.69 119 ARG A CA 1
ATOM 915 C C . ARG A 1 119 ? 1.763 -21.139 2.445 1.00 56.69 119 ARG A C 1
ATOM 917 O O . ARG A 1 119 ? 1.510 -20.515 3.465 1.00 56.69 119 ARG A O 1
ATOM 924 N N . ASP A 1 120 ? 2.359 -22.328 2.449 1.00 47.59 120 ASP A N 1
ATOM 925 C CA . ASP A 1 120 ? 2.887 -22.972 3.654 1.00 47.59 120 ASP A CA 1
ATOM 926 C C . ASP A 1 120 ? 4.078 -22.168 4.216 1.00 47.59 120 ASP A C 1
ATOM 928 O O . ASP A 1 120 ? 4.892 -21.640 3.453 1.00 47.59 120 ASP A O 1
ATOM 932 N N . LEU A 1 121 ? 4.215 -22.119 5.544 1.00 48.44 121 LEU A N 1
ATOM 933 C CA . LEU A 1 121 ? 5.247 -21.382 6.291 1.00 48.44 121 LEU A CA 1
ATOM 934 C C . LEU A 1 121 ? 6.678 -21.729 5.822 1.00 48.44 121 LEU A C 1
ATOM 936 O O . LEU A 1 121 ? 7.592 -20.907 5.879 1.00 48.44 121 LEU A O 1
ATOM 940 N N . GLY A 1 122 ? 6.883 -22.954 5.320 1.00 49.12 122 GLY A N 1
ATOM 941 C CA . GLY A 1 122 ? 8.155 -23.399 4.736 1.00 49.12 122 GLY A CA 1
ATOM 942 C C . GLY A 1 122 ? 8.541 -22.678 3.434 1.00 49.12 122 GLY A C 1
ATOM 943 O O . GLY A 1 122 ? 9.728 -22.559 3.130 1.00 49.12 122 GLY A O 1
ATOM 944 N N . TYR A 1 123 ? 7.562 -22.154 2.692 1.00 50.12 123 TYR A N 1
ATOM 945 C CA . TYR A 1 123 ? 7.757 -21.368 1.469 1.00 50.12 123 TYR A CA 1
ATOM 946 C C . TYR A 1 123 ? 8.157 -19.915 1.781 1.00 50.12 123 TYR A C 1
ATOM 948 O O . TYR A 1 123 ? 8.918 -19.302 1.031 1.00 50.12 123 TYR A O 1
ATOM 956 N N . GLU A 1 124 ? 7.699 -19.375 2.915 1.00 52.69 124 GLU A N 1
ATOM 957 C CA . GLU A 1 124 ? 8.021 -18.016 3.371 1.00 52.69 124 GLU A CA 1
ATOM 958 C C . GLU A 1 124 ? 9.485 -17.886 3.812 1.00 52.69 124 GLU A C 1
ATOM 960 O O . GLU A 1 124 ? 10.131 -16.881 3.529 1.00 52.69 124 GLU A O 1
ATOM 965 N N . ILE A 1 125 ? 10.053 -18.926 4.433 1.00 53.06 125 ILE A N 1
ATOM 966 C CA . ILE A 1 125 ? 11.424 -18.888 4.971 1.00 53.06 125 ILE A CA 1
ATOM 967 C C . ILE A 1 125 ? 12.485 -19.051 3.864 1.00 53.06 125 ILE A C 1
ATOM 969 O O . ILE A 1 125 ? 13.546 -18.432 3.937 1.00 53.06 125 ILE A O 1
ATOM 973 N N . GLY A 1 126 ? 12.211 -19.842 2.819 1.00 47.50 126 GLY A N 1
ATOM 974 C CA . GLY A 1 126 ? 13.128 -20.027 1.682 1.00 47.50 126 GLY A CA 1
ATOM 975 C C . GLY A 1 126 ? 13.001 -18.971 0.573 1.00 47.50 126 GLY A C 1
ATOM 976 O O . GLY A 1 126 ? 13.928 -18.796 -0.212 1.00 47.50 126 GLY A O 1
ATOM 977 N N . GLY A 1 127 ? 11.865 -18.266 0.500 1.00 49.03 127 GLY A N 1
ATOM 978 C CA . GLY A 1 127 ? 11.479 -17.410 -0.628 1.00 49.03 127 GLY A CA 1
ATOM 979 C C . GLY A 1 127 ? 11.603 -15.898 -0.409 1.00 49.03 127 GLY A C 1
ATOM 980 O O . GLY A 1 127 ? 11.172 -15.132 -1.267 1.00 49.03 127 GLY A O 1
ATOM 981 N N . LEU A 1 128 ? 12.174 -15.426 0.701 1.00 54.94 128 LEU A N 1
ATOM 982 C CA . LEU A 1 128 ? 12.217 -13.986 1.014 1.00 54.94 128 LEU A CA 1
ATOM 983 C C . LEU A 1 128 ? 13.072 -13.141 0.043 1.00 54.94 128 LEU A C 1
ATOM 985 O O . LEU A 1 128 ? 12.912 -11.923 0.011 1.00 54.94 128 LEU A O 1
ATOM 989 N N . LEU A 1 129 ? 13.925 -13.761 -0.785 1.00 55.38 129 LEU A N 1
ATOM 990 C CA . LEU A 1 129 ? 14.657 -13.079 -1.868 1.00 55.38 129 LEU A CA 1
ATOM 991 C C . LEU A 1 129 ? 14.362 -13.652 -3.265 1.00 55.38 129 LEU A C 1
ATOM 993 O O . LEU A 1 129 ? 14.188 -12.875 -4.202 1.00 55.38 129 LEU A O 1
ATOM 997 N N . ASP A 1 130 ? 14.232 -14.976 -3.396 1.00 62.31 130 ASP A N 1
ATOM 998 C CA . ASP A 1 130 ? 13.975 -15.647 -4.686 1.00 62.31 130 ASP A CA 1
ATOM 999 C C . ASP A 1 130 ? 12.505 -16.029 -4.918 1.00 62.31 130 ASP A C 1
ATOM 1001 O O . ASP A 1 130 ? 12.139 -16.544 -5.973 1.00 62.31 130 ASP A O 1
ATOM 1005 N N . GLY A 1 131 ? 11.633 -15.767 -3.947 1.00 77.19 131 GLY A N 1
ATOM 1006 C CA . GLY A 1 131 ? 10.194 -15.934 -4.097 1.00 77.19 131 GLY A CA 1
ATOM 1007 C C . GLY A 1 131 ? 9.534 -14.745 -4.806 1.00 77.19 131 GLY A C 1
ATOM 1008 O O . GLY A 1 131 ? 10.191 -13.754 -5.140 1.00 77.19 131 GLY A O 1
ATOM 1009 N N . PRO A 1 132 ? 8.211 -14.812 -5.020 1.00 84.88 132 PRO A N 1
ATOM 1010 C CA . PRO A 1 132 ? 7.464 -13.761 -5.709 1.00 84.88 132 PRO A CA 1
ATOM 1011 C C . PRO A 1 132 ? 7.599 -12.381 -5.069 1.00 84.88 132 PRO A C 1
ATOM 1013 O O . PRO A 1 132 ? 7.869 -11.431 -5.787 1.00 84.88 132 PRO A O 1
ATOM 1016 N N . GLU A 1 133 ? 7.520 -12.265 -3.741 1.00 85.06 133 GLU A N 1
ATOM 1017 C CA . GLU A 1 133 ? 7.672 -10.967 -3.058 1.00 85.06 133 GLU A CA 1
ATOM 1018 C C . GLU A 1 133 ? 9.092 -10.397 -3.212 1.00 85.06 133 GLU A C 1
ATOM 1020 O O . GLU A 1 133 ? 9.270 -9.220 -3.522 1.00 85.06 133 GLU A O 1
ATOM 1025 N N . GLY A 1 134 ? 10.123 -11.238 -3.073 1.00 83.06 134 GLY A N 1
ATOM 1026 C CA . GLY A 1 134 ? 11.513 -10.816 -3.274 1.00 83.06 134 GLY A CA 1
ATOM 1027 C C . GLY A 1 134 ? 11.794 -10.399 -4.721 1.00 83.06 134 GLY A C 1
ATOM 1028 O O . GLY A 1 134 ? 12.493 -9.418 -4.980 1.00 83.06 134 GLY A O 1
ATOM 1029 N N . THR A 1 135 ? 11.194 -11.096 -5.684 1.00 87.12 135 THR A N 1
ATOM 1030 C CA . THR A 1 135 ? 11.330 -10.775 -7.109 1.00 87.12 135 THR A CA 1
ATOM 1031 C C . THR A 1 135 ? 10.516 -9.539 -7.495 1.00 87.12 135 THR A C 1
ATOM 1033 O O . THR A 1 135 ? 11.026 -8.705 -8.239 1.00 87.12 135 THR A O 1
ATOM 1036 N N . LEU A 1 136 ? 9.327 -9.342 -6.914 1.00 90.12 136 LEU A N 1
ATOM 1037 C CA . LEU A 1 136 ? 8.543 -8.112 -7.046 1.00 90.12 136 LEU A CA 1
ATOM 1038 C C . LEU A 1 136 ? 9.317 -6.906 -6.516 1.00 90.12 136 LEU A C 1
ATOM 1040 O O . LEU A 1 136 ? 9.378 -5.877 -7.181 1.00 90.12 136 LEU A O 1
ATOM 1044 N N . HIS A 1 137 ? 9.958 -7.042 -5.355 1.00 88.38 137 HIS A N 1
ATOM 1045 C CA . HIS A 1 137 ? 10.801 -5.991 -4.796 1.00 88.38 137 HIS A CA 1
ATOM 1046 C C . HIS A 1 137 ? 11.966 -5.651 -5.736 1.00 88.38 137 HIS A C 1
ATOM 1048 O O . HIS A 1 137 ? 12.177 -4.478 -6.039 1.00 88.38 137 HIS A O 1
ATOM 1054 N N . ARG A 1 138 ? 12.699 -6.649 -6.251 1.00 87.12 138 ARG A N 1
ATOM 1055 C CA . ARG A 1 138 ? 13.777 -6.412 -7.231 1.00 87.12 138 ARG A CA 1
ATOM 1056 C C . ARG A 1 138 ? 13.263 -5.691 -8.478 1.00 87.12 138 ARG A C 1
ATOM 1058 O O . ARG A 1 138 ? 13.901 -4.743 -8.928 1.00 87.12 138 ARG A O 1
ATOM 1065 N N . LEU A 1 139 ? 12.106 -6.109 -8.990 1.00 89.69 139 LEU A N 1
ATOM 1066 C CA . LEU A 1 139 ? 11.479 -5.519 -10.169 1.00 89.69 139 LEU A CA 1
ATOM 1067 C C . LEU A 1 139 ? 11.080 -4.062 -9.926 1.00 89.69 139 LEU A C 1
ATOM 1069 O O . LEU A 1 139 ? 11.461 -3.179 -10.688 1.00 89.69 139 LEU A O 1
ATOM 1073 N N . TRP A 1 140 ? 10.374 -3.802 -8.826 1.00 92.06 140 TRP A N 1
ATOM 1074 C CA . TRP A 1 140 ? 9.988 -2.458 -8.402 1.00 92.06 140 TRP A CA 1
ATOM 1075 C C . TRP A 1 140 ? 11.205 -1.542 -8.221 1.00 92.06 140 TRP A C 1
ATOM 1077 O O . TRP A 1 140 ? 11.183 -0.400 -8.684 1.00 92.06 140 TRP A O 1
ATOM 1087 N N . SER A 1 141 ? 12.279 -2.038 -7.603 1.00 85.81 141 SER A N 1
ATOM 1088 C CA . SER A 1 141 ? 13.519 -1.282 -7.399 1.00 85.81 141 SER A CA 1
ATOM 1089 C C . SER A 1 141 ? 14.220 -0.948 -8.717 1.00 85.81 141 SER A C 1
ATOM 1091 O O . SER A 1 141 ? 14.659 0.187 -8.889 1.00 85.81 141 SER A O 1
ATOM 1093 N N . ALA A 1 142 ? 14.299 -1.901 -9.654 1.00 86.44 142 ALA A N 1
ATOM 1094 C CA . ALA A 1 142 ? 14.884 -1.676 -10.976 1.00 86.44 142 ALA A CA 1
ATOM 1095 C C . ALA A 1 142 ? 14.102 -0.610 -11.762 1.00 86.44 142 ALA A C 1
ATOM 1097 O O . ALA A 1 142 ? 14.690 0.370 -12.209 1.00 86.44 142 ALA A O 1
ATOM 1098 N N . ILE A 1 143 ? 12.770 -0.731 -11.821 1.00 89.94 143 ILE A N 1
ATOM 1099 C CA . ILE A 1 143 ? 11.901 0.254 -12.488 1.00 89.94 143 ILE A CA 1
ATOM 1100 C C . ILE A 1 143 ? 12.058 1.638 -11.846 1.00 89.94 143 ILE A C 1
ATOM 1102 O O . ILE A 1 143 ? 12.208 2.639 -12.543 1.00 89.94 143 ILE A O 1
ATOM 1106 N N . SER A 1 144 ? 12.027 1.713 -10.512 1.00 86.31 144 SER A N 1
ATOM 1107 C CA . SER A 1 144 ? 12.129 2.992 -9.801 1.00 86.31 144 SER A CA 1
ATOM 1108 C C . SER A 1 144 ? 13.483 3.671 -10.038 1.00 86.31 144 SER A C 1
ATOM 1110 O O . SER A 1 144 ? 13.545 4.892 -10.177 1.00 86.31 144 SER A O 1
ATOM 1112 N N . MET A 1 145 ? 14.563 2.885 -10.108 1.00 84.19 145 MET A N 1
ATOM 1113 C CA . MET A 1 145 ? 15.909 3.368 -10.418 1.00 84.19 145 MET A CA 1
ATOM 1114 C C . MET A 1 145 ? 15.997 3.913 -11.841 1.00 84.19 145 MET A C 1
ATOM 1116 O O . MET A 1 145 ? 16.460 5.040 -12.010 1.00 84.19 145 MET A O 1
ATOM 1120 N N . ASP A 1 146 ? 15.516 3.163 -12.832 1.00 86.31 146 ASP A N 1
ATOM 1121 C CA . ASP A 1 146 ? 15.521 3.589 -14.234 1.00 86.31 146 ASP A CA 1
ATOM 1122 C C . ASP A 1 146 ? 14.739 4.898 -14.403 1.00 86.31 146 ASP A C 1
ATOM 1124 O O . ASP A 1 146 ? 15.261 5.867 -14.952 1.00 86.31 146 ASP A O 1
ATOM 1128 N N . LEU A 1 147 ? 13.542 4.992 -13.811 1.00 86.12 147 LEU A N 1
ATOM 1129 C CA . LEU A 1 147 ? 12.731 6.214 -13.831 1.00 86.12 147 LEU A CA 1
ATOM 1130 C C . LEU A 1 147 ? 13.421 7.400 -13.138 1.00 86.12 147 LEU A C 1
ATOM 1132 O O . LEU A 1 147 ? 13.346 8.530 -13.623 1.00 86.12 147 LEU A O 1
ATOM 1136 N N . ALA A 1 148 ? 14.094 7.175 -12.006 1.00 84.69 148 ALA A N 1
ATOM 1137 C CA . ALA A 1 148 ? 14.813 8.234 -11.298 1.00 84.69 148 ALA A CA 1
ATOM 1138 C C . ALA A 1 148 ? 16.034 8.721 -12.092 1.00 84.69 148 ALA A C 1
ATOM 1140 O O . ALA A 1 148 ? 16.260 9.931 -12.198 1.00 84.69 148 ALA A O 1
ATOM 1141 N N . LEU A 1 149 ? 16.804 7.794 -12.669 1.00 85.44 149 LEU A N 1
ATOM 1142 C CA . LEU A 1 149 ? 17.952 8.099 -13.516 1.00 85.44 149 LEU A CA 1
ATOM 1143 C C . LEU A 1 149 ? 17.523 8.821 -14.787 1.00 85.44 149 LEU A C 1
ATOM 1145 O O . LEU A 1 149 ? 18.189 9.783 -15.163 1.00 85.44 149 LEU A O 1
ATOM 1149 N N . ASP A 1 150 ? 16.408 8.434 -15.400 1.00 83.06 150 ASP A N 1
ATOM 1150 C CA . ASP A 1 150 ? 15.838 9.128 -16.552 1.00 83.06 150 ASP A CA 1
ATOM 1151 C C . ASP A 1 150 ? 15.338 10.525 -16.187 1.00 83.06 150 ASP A C 1
ATOM 1153 O O . ASP A 1 150 ? 15.596 11.471 -16.926 1.00 83.06 150 ASP A O 1
ATOM 1157 N N . ALA A 1 151 ? 14.695 10.711 -15.032 1.00 83.31 151 ALA A N 1
ATOM 1158 C CA . ALA A 1 151 ? 14.249 12.029 -14.579 1.00 83.31 151 ALA A CA 1
ATOM 1159 C C . ALA A 1 151 ? 15.429 12.985 -14.314 1.00 83.31 151 ALA A C 1
ATOM 1161 O O . ALA A 1 151 ? 15.382 14.162 -14.687 1.00 83.31 151 ALA A O 1
ATOM 1162 N N . ILE A 1 152 ? 16.510 12.484 -13.707 1.00 79.69 152 ILE A N 1
ATOM 1163 C CA . ILE A 1 152 ? 17.749 13.246 -13.480 1.00 79.69 152 ILE A CA 1
ATOM 1164 C C . ILE A 1 152 ? 18.466 13.491 -14.810 1.00 79.69 152 ILE A C 1
ATOM 1166 O O . ILE A 1 152 ? 18.834 14.619 -15.125 1.00 79.69 152 ILE A O 1
ATOM 1170 N N . SER A 1 153 ? 18.592 12.461 -15.640 1.00 73.94 153 SER A N 1
ATOM 1171 C CA . SER A 1 153 ? 19.251 12.549 -16.938 1.00 73.94 153 SER A CA 1
ATOM 1172 C C . SER A 1 153 ? 18.469 13.393 -17.925 1.00 73.94 153 SER A C 1
ATOM 1174 O O . SER A 1 153 ? 19.092 13.980 -18.782 1.00 73.94 153 SER A O 1
ATOM 1176 N N . ALA A 1 154 ? 17.144 13.508 -17.858 1.00 67.50 154 ALA A N 1
ATOM 1177 C CA . ALA A 1 154 ? 16.370 14.438 -18.682 1.00 67.50 154 ALA A CA 1
ATOM 1178 C C . ALA A 1 154 ? 16.591 15.889 -18.233 1.00 67.50 154 ALA A C 1
ATOM 1180 O O . ALA A 1 154 ? 16.682 16.793 -19.067 1.00 67.50 154 ALA A O 1
ATOM 1181 N N . ARG A 1 155 ? 16.756 16.101 -16.920 1.00 57.91 155 ARG A N 1
ATOM 1182 C CA . ARG A 1 155 ? 17.156 17.388 -16.342 1.00 57.91 155 ARG A CA 1
ATOM 1183 C C . ARG A 1 155 ? 18.569 17.791 -16.783 1.00 57.91 155 ARG A C 1
ATOM 1185 O O . ARG A 1 155 ? 18.781 18.961 -17.092 1.00 57.91 155 ARG A O 1
ATOM 1192 N N . ASP A 1 156 ? 19.479 16.823 -16.903 1.00 56.94 156 ASP A N 1
ATOM 1193 C CA . ASP A 1 156 ? 20.868 17.028 -17.340 1.00 56.94 156 ASP A CA 1
ATOM 1194 C C . ASP A 1 156 ? 21.055 16.944 -18.876 1.00 56.94 156 ASP A C 1
ATOM 1196 O O . ASP A 1 156 ? 21.919 17.613 -19.433 1.00 56.94 156 ASP A O 1
ATOM 1200 N N . LYS A 1 157 ? 20.220 16.204 -19.617 1.00 48.34 157 LYS A N 1
ATOM 1201 C CA . LYS A 1 157 ? 20.211 16.104 -21.097 1.00 48.34 157 LYS A CA 1
ATOM 1202 C C . LYS A 1 157 ? 19.595 17.333 -21.758 1.00 48.34 157 LYS A C 1
ATOM 1204 O O . LYS A 1 157 ? 19.899 17.591 -22.920 1.00 48.34 157 LYS A O 1
ATOM 1209 N N . ALA A 1 158 ? 18.833 18.146 -21.021 1.00 52.12 158 ALA A N 1
ATOM 1210 C CA . ALA A 1 158 ? 18.609 19.540 -21.405 1.00 52.12 158 ALA A CA 1
ATOM 1211 C C . ALA A 1 158 ? 19.939 20.326 -21.531 1.00 52.12 158 ALA A C 1
ATOM 1213 O O . ALA A 1 158 ? 19.983 21.329 -22.240 1.00 52.12 158 ALA A O 1
ATOM 1214 N N . ALA A 1 159 ? 21.028 19.851 -20.906 1.00 48.47 159 ALA A N 1
ATOM 1215 C CA . ALA A 1 159 ? 22.383 20.391 -21.023 1.00 48.47 159 ALA A CA 1
ATOM 1216 C C . ALA A 1 159 ? 23.350 19.539 -21.881 1.00 48.47 159 ALA A C 1
ATOM 1218 O O . ALA A 1 159 ? 24.350 20.079 -22.352 1.00 48.47 159 ALA A O 1
ATOM 1219 N N . ALA A 1 160 ? 23.086 18.254 -22.145 1.00 42.19 160 ALA A N 1
ATOM 1220 C CA . ALA A 1 160 ? 23.966 17.425 -22.979 1.00 42.19 160 ALA A CA 1
ATOM 1221 C C . ALA A 1 160 ? 23.218 16.281 -23.687 1.00 42.19 160 ALA A C 1
ATOM 1223 O O . ALA A 1 160 ? 22.867 15.272 -23.082 1.00 42.19 160 ALA A O 1
ATOM 1224 N N . SER A 1 161 ? 22.989 16.416 -24.995 1.00 40.88 161 SER A N 1
ATOM 1225 C CA . SER A 1 161 ? 22.353 15.373 -25.805 1.00 40.88 161 SER A CA 1
ATOM 1226 C C . SER A 1 161 ? 23.326 14.250 -26.199 1.00 40.88 161 SER A C 1
ATOM 1228 O O . SER A 1 161 ? 24.469 14.535 -26.548 1.00 40.88 161 SER A O 1
ATOM 1230 N N . ALA A 1 162 ? 22.768 13.042 -26.329 1.00 46.47 162 ALA A N 1
ATOM 1231 C CA . ALA A 1 162 ? 23.205 11.915 -27.169 1.00 46.47 162 ALA A CA 1
ATOM 1232 C C . ALA A 1 162 ? 24.222 10.895 -26.604 1.00 46.47 162 ALA A C 1
ATOM 1234 O O . ALA A 1 162 ? 25.429 11.046 -26.735 1.00 46.47 162 ALA A O 1
ATOM 1235 N N . ALA A 1 163 ? 23.677 9.782 -26.103 1.00 36.91 163 ALA A N 1
ATOM 1236 C CA . ALA A 1 163 ? 24.127 8.385 -26.255 1.00 36.91 163 ALA A CA 1
ATOM 1237 C C . ALA A 1 163 ? 23.018 7.535 -25.590 1.00 36.91 163 ALA A C 1
ATOM 1239 O O . ALA A 1 163 ? 22.543 7.920 -24.525 1.00 36.91 163 ALA A O 1
ATOM 1240 N N . GLY A 1 164 ? 22.426 6.474 -26.134 1.00 35.53 164 GLY A N 1
ATOM 1241 C CA . GLY A 1 164 ? 22.842 5.479 -27.119 1.00 35.53 164 GLY A CA 1
ATOM 1242 C C . GLY A 1 164 ? 22.525 4.129 -26.461 1.00 35.53 164 GLY A C 1
ATOM 1243 O O . GLY A 1 164 ? 23.313 3.682 -25.639 1.00 35.53 164 GLY A O 1
ATOM 1244 N N . ALA A 1 165 ? 21.330 3.585 -26.715 1.00 43.59 165 ALA A N 1
ATOM 1245 C CA . ALA A 1 165 ? 20.738 2.437 -26.022 1.00 43.59 165 ALA A CA 1
ATOM 1246 C C . ALA A 1 165 ? 20.878 1.156 -26.853 1.00 43.59 165 ALA A C 1
ATOM 1248 O O . ALA A 1 165 ? 20.549 1.198 -28.036 1.00 43.59 165 ALA A O 1
ATOM 1249 N N . ASP A 1 166 ? 21.346 0.065 -26.234 1.00 39.56 166 ASP A N 1
ATOM 1250 C CA . ASP A 1 166 ? 21.140 -1.320 -26.702 1.00 39.56 166 ASP A CA 1
ATOM 1251 C C . ASP A 1 166 ? 21.601 -2.353 -25.639 1.00 39.56 166 ASP A C 1
ATOM 1253 O O . ASP A 1 166 ? 22.401 -3.248 -25.904 1.00 39.56 166 ASP A O 1
ATOM 1257 N N . GLU A 1 167 ? 21.123 -2.223 -24.397 1.00 48.09 167 GLU A N 1
ATOM 1258 C CA . GLU A 1 167 ? 21.203 -3.303 -23.397 1.00 48.09 167 GLU A CA 1
ATOM 1259 C C . GLU A 1 167 ? 19.786 -3.827 -23.135 1.00 48.09 167 GLU A C 1
ATOM 1261 O O . GLU A 1 167 ? 18.859 -3.037 -22.946 1.00 48.09 167 GLU A O 1
ATOM 1266 N N . GLU A 1 168 ? 19.614 -5.155 -23.161 1.00 54.78 168 GLU A N 1
ATOM 1267 C CA . GLU A 1 168 ? 18.392 -5.829 -22.706 1.00 54.78 168 GLU A CA 1
ATOM 1268 C C . GLU A 1 168 ? 18.077 -5.298 -21.302 1.00 54.78 168 GLU A C 1
ATOM 1270 O O . GLU A 1 168 ? 18.896 -5.437 -20.390 1.00 54.78 168 GLU A O 1
ATOM 1275 N N . SER A 1 169 ? 16.950 -4.593 -21.153 1.00 73.06 169 SER A N 1
ATOM 1276 C CA . SER A 1 169 ? 16.666 -3.873 -19.914 1.00 73.06 169 SER A CA 1
ATOM 1277 C C . SER A 1 169 ? 16.632 -4.873 -18.764 1.00 73.06 169 SER A C 1
ATOM 1279 O O . SER A 1 169 ? 15.906 -5.868 -18.816 1.00 73.06 169 SER A O 1
ATOM 1281 N N . ALA A 1 170 ? 17.394 -4.609 -17.699 1.00 81.56 170 ALA A N 1
ATOM 1282 C CA . ALA A 1 170 ? 17.360 -5.417 -16.481 1.00 81.56 170 ALA A CA 1
ATOM 1283 C C . ALA A 1 170 ? 15.920 -5.599 -15.956 1.00 81.56 170 ALA A C 1
ATOM 1285 O O . ALA A 1 170 ? 15.604 -6.624 -15.353 1.00 81.56 170 ALA A O 1
ATOM 1286 N N . VAL A 1 171 ? 15.030 -4.641 -16.241 1.00 87.25 171 VAL A N 1
ATOM 1287 C CA . VAL A 1 171 ? 13.595 -4.718 -15.950 1.00 87.25 171 VAL A CA 1
ATOM 1288 C C . VAL A 1 171 ? 12.919 -5.883 -16.679 1.00 87.25 171 VAL A C 1
ATOM 1290 O O . VAL A 1 171 ? 12.138 -6.599 -16.054 1.00 87.25 171 VAL A O 1
ATOM 1293 N N . ASP A 1 172 ? 13.224 -6.124 -17.956 1.00 89.06 172 ASP A N 1
ATOM 1294 C CA . ASP A 1 172 ? 12.593 -7.186 -18.753 1.00 89.06 172 ASP A CA 1
ATOM 1295 C C . ASP A 1 172 ? 12.996 -8.584 -18.269 1.00 89.06 172 ASP A C 1
ATOM 1297 O O . ASP A 1 172 ? 12.161 -9.490 -18.181 1.00 89.06 172 ASP A O 1
ATOM 1301 N N . GLU A 1 173 ? 14.266 -8.763 -17.898 1.00 89.62 173 GLU A N 1
ATOM 1302 C CA . GLU A 1 173 ? 14.752 -10.020 -17.323 1.00 89.62 173 GLU A CA 1
ATOM 1303 C C . GLU A 1 173 ? 14.123 -10.282 -15.947 1.00 89.62 173 GLU A C 1
ATOM 1305 O O . GLU A 1 173 ? 13.594 -11.368 -15.698 1.00 89.62 173 GLU A O 1
ATOM 1310 N N . ILE A 1 174 ? 14.092 -9.283 -15.059 1.00 89.12 174 ILE A N 1
ATOM 1311 C CA . ILE A 1 174 ? 13.488 -9.450 -13.729 1.00 89.12 174 ILE A CA 1
ATOM 1312 C C . ILE A 1 174 ? 11.967 -9.654 -13.842 1.00 89.12 174 ILE A C 1
ATOM 1314 O O . ILE A 1 174 ? 11.400 -10.459 -13.100 1.00 89.12 174 ILE A O 1
ATOM 1318 N N . LYS A 1 175 ? 11.293 -8.997 -14.796 1.00 92.81 175 LYS A N 1
ATOM 1319 C CA . LYS A 1 175 ? 9.866 -9.217 -15.070 1.00 92.81 175 LYS A CA 1
ATOM 1320 C C . LYS A 1 175 ? 9.604 -10.668 -15.457 1.00 92.81 175 LYS A C 1
ATOM 1322 O O . LYS A 1 175 ? 8.709 -11.293 -14.895 1.00 92.81 175 LYS A O 1
ATOM 1327 N N . ARG A 1 176 ? 10.418 -11.231 -16.350 1.00 91.88 176 ARG A N 1
ATOM 1328 C CA . ARG A 1 176 ? 10.327 -12.642 -16.751 1.00 91.88 176 ARG A CA 1
ATOM 1329 C C . ARG A 1 176 ? 10.502 -13.581 -15.556 1.00 91.88 176 ARG A C 1
ATOM 1331 O O . ARG A 1 176 ? 9.739 -14.531 -15.407 1.00 91.88 176 ARG A O 1
ATOM 1338 N N . GLN A 1 177 ? 11.467 -13.301 -14.678 1.00 89.81 177 GLN A N 1
ATOM 1339 C CA . GLN A 1 177 ? 11.668 -14.069 -13.444 1.00 89.81 177 GLN A CA 1
ATOM 1340 C C . GLN A 1 177 ? 10.451 -13.982 -12.515 1.00 89.81 177 GLN A C 1
ATOM 1342 O O . GLN A 1 177 ? 10.040 -14.990 -11.940 1.00 89.81 177 GLN A O 1
ATOM 1347 N N . PHE A 1 178 ? 9.841 -12.801 -12.397 1.00 90.56 178 PHE A N 1
ATOM 1348 C CA . PHE A 1 178 ? 8.638 -12.610 -11.595 1.00 90.56 178 PHE A CA 1
ATOM 1349 C C . PHE A 1 178 ? 7.445 -13.390 -12.159 1.00 90.56 178 PHE A C 1
ATOM 1351 O O . PHE A 1 178 ? 6.775 -14.099 -11.412 1.00 90.56 178 PHE A O 1
ATOM 1358 N N . GLU A 1 179 ? 7.229 -13.341 -13.475 1.00 91.88 179 GLU A N 1
ATOM 1359 C CA . GLU A 1 179 ? 6.179 -14.096 -14.172 1.00 91.88 179 GLU A CA 1
ATOM 1360 C C . GLU A 1 179 ? 6.345 -15.615 -13.998 1.00 91.88 179 GLU A C 1
ATOM 1362 O O . GLU A 1 179 ? 5.373 -16.333 -13.747 1.00 91.88 179 GLU A O 1
ATOM 1367 N N . VAL A 1 180 ? 7.586 -16.113 -14.037 1.00 89.19 180 VAL A N 1
ATOM 1368 C CA . VAL A 1 180 ? 7.900 -17.511 -13.701 1.00 89.19 180 VAL A CA 1
ATOM 1369 C C . VAL A 1 180 ? 7.554 -17.814 -12.240 1.00 89.19 180 VAL A C 1
ATOM 1371 O O . VAL A 1 180 ? 6.940 -18.844 -11.961 1.00 89.19 180 VAL A O 1
ATOM 1374 N N . ALA A 1 181 ? 7.890 -16.919 -11.309 1.00 85.44 181 ALA A N 1
ATOM 1375 C CA . ALA A 1 181 ? 7.650 -17.112 -9.879 1.00 85.44 181 ALA A CA 1
ATOM 1376 C C . ALA A 1 181 ? 6.154 -17.110 -9.505 1.00 85.44 181 ALA A C 1
ATOM 1378 O O . ALA A 1 181 ? 5.752 -17.811 -8.572 1.00 85.44 181 ALA A O 1
ATOM 1379 N N . ILE A 1 182 ? 5.322 -16.347 -10.220 1.00 87.62 182 ILE A N 1
ATOM 1380 C CA . ILE A 1 182 ? 3.857 -16.349 -10.051 1.00 87.62 182 ILE A CA 1
ATOM 1381 C C . ILE A 1 182 ? 3.161 -17.405 -10.927 1.00 87.62 182 ILE A C 1
ATOM 1383 O O . ILE A 1 182 ? 1.957 -17.617 -10.788 1.00 87.62 182 ILE A O 1
ATOM 1387 N N . GLY A 1 183 ? 3.905 -18.077 -11.813 1.00 87.31 183 GLY A N 1
ATOM 1388 C CA . GLY A 1 183 ? 3.416 -19.149 -12.683 1.00 87.31 183 GLY A CA 1
ATOM 1389 C C . GLY A 1 183 ? 2.555 -18.682 -13.859 1.00 87.31 183 GLY A C 1
ATOM 1390 O O . GLY A 1 183 ? 1.874 -19.504 -14.474 1.00 87.31 183 GLY A O 1
ATOM 1391 N N . ARG A 1 184 ? 2.548 -17.380 -14.169 1.00 90.94 184 ARG A N 1
ATOM 1392 C CA . ARG A 1 184 ? 1.779 -16.789 -15.272 1.00 90.94 184 ARG A CA 1
ATOM 1393 C C . ARG A 1 184 ? 2.347 -15.430 -15.701 1.00 90.94 184 ARG A C 1
ATOM 1395 O O . ARG A 1 184 ? 2.992 -14.769 -14.893 1.00 90.94 184 ARG A O 1
ATOM 1402 N N . PRO A 1 185 ? 2.047 -14.962 -16.924 1.00 93.06 185 PRO A N 1
ATOM 1403 C CA . PRO A 1 185 ? 2.330 -13.585 -17.314 1.00 93.06 185 PRO A CA 1
ATOM 1404 C C . PRO A 1 185 ? 1.569 -12.573 -16.448 1.00 93.06 185 PRO A C 1
ATOM 1406 O O . PRO A 1 185 ? 0.452 -12.853 -15.985 1.00 93.06 185 PRO A O 1
ATOM 1409 N N . MET A 1 186 ? 2.150 -11.386 -16.270 1.00 92.12 186 MET A N 1
ATOM 1410 C CA . MET A 1 186 ? 1.440 -10.256 -15.677 1.00 92.12 186 MET A CA 1
ATOM 1411 C C . MET A 1 186 ? 0.417 -9.703 -16.670 1.00 92.12 186 MET A C 1
ATOM 1413 O O . MET A 1 186 ? 0.687 -9.586 -17.868 1.00 92.12 186 MET A O 1
ATOM 1417 N N . SER A 1 187 ? -0.754 -9.318 -16.172 1.00 94.12 187 SER A N 1
ATOM 1418 C CA . SER A 1 187 ? -1.723 -8.563 -16.960 1.00 94.12 187 SER A CA 1
ATOM 1419 C C . SER A 1 187 ? -1.235 -7.125 -17.182 1.00 94.12 187 SER A C 1
ATOM 1421 O O . SER A 1 187 ? -0.404 -6.598 -16.437 1.00 94.12 187 SER A O 1
ATOM 1423 N N . GLU A 1 188 ? -1.779 -6.451 -18.195 1.00 91.75 188 GLU A N 1
ATOM 1424 C CA . GLU A 1 188 ? -1.486 -5.035 -18.451 1.00 91.75 188 GLU A CA 1
ATOM 1425 C C . GLU A 1 188 ? -1.893 -4.134 -17.272 1.00 91.75 188 GLU A C 1
ATOM 1427 O O . GLU A 1 188 ? -1.196 -3.167 -16.960 1.00 91.75 188 GLU A O 1
ATOM 1432 N N . GLY A 1 189 ? -2.977 -4.482 -16.569 1.00 90.12 189 GLY A N 1
ATOM 1433 C CA . GLY A 1 189 ? -3.426 -3.768 -15.373 1.00 90.12 189 GLY A CA 1
ATOM 1434 C C . GLY A 1 189 ? -2.463 -3.939 -14.198 1.00 90.12 189 GLY A C 1
ATOM 1435 O O . GLY A 1 189 ? -2.099 -2.963 -13.547 1.00 90.12 189 GLY A O 1
ATOM 1436 N N . GLU A 1 190 ? -1.987 -5.163 -13.964 1.00 92.75 190 GLU A N 1
ATOM 1437 C CA . GLU A 1 190 ? -0.996 -5.469 -12.922 1.00 92.75 190 GLU A CA 1
ATOM 1438 C C . GLU A 1 190 ? 0.326 -4.749 -13.185 1.00 92.75 190 GLU A C 1
ATOM 1440 O O . GLU A 1 190 ? 0.919 -4.164 -12.278 1.00 92.75 190 GLU A O 1
ATOM 1445 N N . TRP A 1 191 ? 0.762 -4.743 -14.445 1.00 93.44 191 TRP A N 1
ATOM 1446 C CA . TRP A 1 191 ? 1.965 -4.036 -14.862 1.00 93.44 191 TRP A CA 1
ATOM 1447 C C . TRP A 1 191 ? 1.828 -2.523 -14.674 1.00 93.44 191 TRP A C 1
ATOM 1449 O O . TRP A 1 191 ? 2.702 -1.893 -14.083 1.00 93.44 191 TRP A O 1
ATOM 1459 N N . SER A 1 192 ? 0.702 -1.950 -15.102 1.00 89.19 192 SER A N 1
ATOM 1460 C CA . SER A 1 192 ? 0.401 -0.525 -14.926 1.00 89.19 192 SER A CA 1
ATOM 1461 C C . SER A 1 192 ? 0.405 -0.109 -13.452 1.00 89.19 192 SER A C 1
ATOM 1463 O O . SER A 1 192 ? 1.012 0.905 -13.110 1.00 89.19 192 SER A O 1
ATOM 1465 N N . ARG A 1 193 ? -0.192 -0.917 -12.561 1.00 89.44 193 ARG A N 1
ATOM 1466 C CA . ARG A 1 193 ? -0.167 -0.674 -11.105 1.00 89.44 193 ARG A CA 1
ATOM 1467 C C . ARG A 1 193 ? 1.255 -0.679 -10.542 1.00 89.44 193 ARG A C 1
ATOM 1469 O O . ARG A 1 193 ? 1.601 0.185 -9.736 1.00 89.44 193 ARG A O 1
ATOM 1476 N N . LEU A 1 194 ? 2.089 -1.627 -10.974 1.00 92.25 194 LEU A N 1
ATOM 1477 C CA . LEU A 1 194 ? 3.485 -1.704 -10.541 1.00 92.25 194 LEU A CA 1
ATOM 1478 C C . LEU A 1 194 ? 4.297 -0.492 -11.020 1.00 92.25 194 LEU A C 1
ATOM 1480 O O . LEU A 1 194 ? 5.037 0.095 -10.228 1.00 92.25 194 LEU A O 1
ATOM 1484 N N . LEU A 1 195 ? 4.129 -0.096 -12.286 1.00 91.06 195 LEU A N 1
ATOM 1485 C CA . LEU A 1 195 ? 4.766 1.093 -12.854 1.00 91.06 195 LEU A CA 1
ATOM 1486 C C . LEU A 1 195 ? 4.359 2.365 -12.109 1.00 91.06 195 LEU A C 1
ATOM 1488 O O . LEU A 1 195 ? 5.220 3.178 -11.786 1.00 91.06 195 LEU A O 1
ATOM 1492 N N . GLU A 1 196 ? 3.073 2.531 -11.795 1.00 89.00 196 GLU A N 1
ATOM 1493 C CA . GLU A 1 196 ? 2.591 3.684 -11.032 1.00 89.00 196 GLU A CA 1
ATOM 1494 C C . GLU A 1 196 ? 3.231 3.731 -9.637 1.00 89.00 196 GLU A C 1
ATOM 1496 O O . GLU A 1 196 ? 3.725 4.775 -9.202 1.00 89.00 196 GLU A O 1
ATOM 1501 N N . HIS A 1 197 ? 3.286 2.588 -8.945 1.00 89.12 197 HIS A N 1
ATOM 1502 C CA . HIS A 1 197 ? 3.913 2.504 -7.630 1.00 89.12 197 HIS A CA 1
ATOM 1503 C C . HIS A 1 197 ? 5.410 2.851 -7.680 1.00 89.12 197 HIS A C 1
ATOM 1505 O O . HIS A 1 197 ? 5.908 3.610 -6.844 1.00 89.12 197 HIS A O 1
ATOM 1511 N N . ALA A 1 198 ? 6.128 2.328 -8.676 1.00 88.19 198 ALA A N 1
ATOM 1512 C CA . ALA A 1 198 ? 7.539 2.625 -8.905 1.00 88.19 198 ALA A CA 1
ATOM 1513 C C . ALA A 1 198 ? 7.776 4.102 -9.261 1.00 88.19 198 ALA A C 1
ATOM 1515 O O . ALA A 1 198 ? 8.666 4.736 -8.698 1.00 88.19 198 ALA A O 1
ATOM 1516 N N . ALA A 1 199 ? 6.939 4.692 -10.120 1.00 87.50 199 ALA A N 1
ATOM 1517 C CA . ALA A 1 199 ? 7.035 6.098 -10.506 1.00 87.50 199 ALA A CA 1
ATOM 1518 C C . ALA A 1 199 ? 6.869 7.041 -9.307 1.00 87.50 199 ALA A C 1
ATOM 1520 O O . ALA A 1 199 ? 7.671 7.959 -9.129 1.00 87.50 199 ALA A O 1
ATOM 1521 N N . ARG A 1 200 ? 5.888 6.778 -8.429 1.00 87.56 200 ARG A N 1
ATOM 1522 C CA . ARG A 1 200 ? 5.698 7.563 -7.196 1.00 87.56 200 ARG A CA 1
ATOM 1523 C C . ARG A 1 200 ? 6.910 7.473 -6.268 1.00 87.56 200 ARG A C 1
ATOM 1525 O O . ARG A 1 200 ? 7.306 8.485 -5.688 1.00 87.56 200 ARG A O 1
ATOM 1532 N N . HIS A 1 201 ? 7.509 6.287 -6.132 1.00 88.06 201 HIS A N 1
ATOM 1533 C CA . HIS A 1 201 ? 8.728 6.107 -5.342 1.00 88.06 201 HIS A CA 1
ATOM 1534 C C . HIS A 1 201 ? 9.920 6.856 -5.954 1.00 88.06 201 HIS A C 1
ATOM 1536 O O . HIS A 1 201 ? 10.616 7.599 -5.255 1.00 88.06 201 HIS A O 1
ATOM 1542 N N . ALA A 1 202 ? 10.122 6.717 -7.266 1.00 85.75 202 ALA A N 1
ATOM 1543 C CA . ALA A 1 202 ? 11.180 7.399 -7.999 1.00 85.75 202 ALA A CA 1
ATOM 1544 C C . ALA A 1 202 ? 11.092 8.923 -7.813 1.00 85.75 202 ALA A C 1
ATOM 1546 O O . ALA A 1 202 ? 12.059 9.556 -7.387 1.00 85.75 202 ALA A O 1
ATOM 1547 N N . GLU A 1 203 ? 9.914 9.503 -8.049 1.00 87.62 203 GLU A N 1
ATOM 1548 C CA . GLU A 1 203 ? 9.671 10.946 -7.974 1.00 87.62 203 GLU A CA 1
ATOM 1549 C C . GLU A 1 203 ? 9.816 11.499 -6.551 1.00 87.62 203 GLU A C 1
ATOM 1551 O O . GLU A 1 203 ? 10.472 12.520 -6.338 1.00 87.62 203 GLU A O 1
ATOM 1556 N N . ARG A 1 204 ? 9.187 10.854 -5.563 1.00 85.75 204 ARG A N 1
ATOM 1557 C CA . ARG A 1 204 ? 9.041 11.432 -4.219 1.00 85.75 204 ARG A CA 1
ATOM 1558 C C . ARG A 1 204 ? 10.149 11.030 -3.252 1.00 85.75 204 ARG A C 1
ATOM 1560 O O . ARG A 1 204 ? 10.357 11.727 -2.260 1.00 85.75 204 ARG A O 1
ATOM 1567 N N . VAL A 1 205 ? 10.857 9.934 -3.526 1.00 86.62 205 VAL A N 1
ATOM 1568 C CA . VAL A 1 205 ? 11.901 9.395 -2.643 1.00 86.62 205 VAL A CA 1
ATOM 1569 C C . VAL A 1 205 ? 13.263 9.435 -3.327 1.00 86.62 205 VAL A C 1
ATOM 1571 O O . VAL A 1 205 ? 14.162 10.132 -2.853 1.00 86.62 205 VAL A O 1
ATOM 1574 N N . MET A 1 206 ? 13.429 8.739 -4.455 1.00 84.12 206 MET A N 1
ATOM 1575 C CA . MET A 1 206 ? 14.757 8.541 -5.052 1.00 84.12 206 MET A CA 1
ATOM 1576 C C . MET A 1 206 ? 15.340 9.824 -5.650 1.00 84.12 206 MET A C 1
ATOM 1578 O O . MET A 1 206 ? 16.465 10.192 -5.309 1.00 84.12 206 MET A O 1
ATOM 1582 N N . VAL A 1 207 ? 14.582 10.549 -6.478 1.00 85.69 207 VAL A N 1
ATOM 1583 C CA . VAL A 1 207 ? 15.044 11.794 -7.114 1.00 85.69 207 VAL A CA 1
ATOM 1584 C C . VAL A 1 207 ? 15.470 12.839 -6.068 1.00 85.69 207 VAL A C 1
ATOM 1586 O O . VAL A 1 207 ? 16.582 13.366 -6.184 1.00 85.69 207 VAL A O 1
ATOM 1589 N N . PRO A 1 208 ? 14.691 13.133 -5.005 1.00 86.12 208 PRO A N 1
ATOM 1590 C CA . PRO A 1 208 ? 15.127 14.034 -3.940 1.00 86.12 208 PRO A CA 1
ATOM 1591 C C . PRO A 1 208 ? 16.411 13.590 -3.233 1.00 86.12 208 PRO A C 1
ATOM 1593 O O . PRO A 1 208 ? 17.252 14.434 -2.927 1.00 86.12 208 PRO A O 1
ATOM 1596 N N . ILE A 1 209 ? 16.583 12.291 -2.970 1.00 84.44 209 ILE A N 1
ATOM 1597 C CA . ILE A 1 209 ? 17.788 11.759 -2.314 1.00 84.44 209 ILE A CA 1
ATOM 1598 C C . ILE A 1 209 ? 19.011 11.927 -3.224 1.00 84.44 209 ILE A C 1
ATOM 1600 O O . ILE A 1 209 ? 20.032 12.473 -2.801 1.00 84.44 209 ILE A O 1
ATOM 1604 N N . MET A 1 210 ? 18.895 11.511 -4.485 1.00 81.31 210 MET A N 1
ATOM 1605 C CA . MET A 1 210 ? 19.990 11.540 -5.457 1.00 81.31 210 MET A CA 1
ATOM 1606 C C . MET A 1 210 ? 20.407 12.969 -5.819 1.00 81.31 210 MET A C 1
ATOM 1608 O O . MET A 1 210 ? 21.596 13.270 -5.882 1.00 81.31 210 MET A O 1
ATOM 1612 N N . THR A 1 211 ? 19.449 13.886 -5.976 1.00 80.44 211 THR A N 1
ATOM 1613 C CA . THR A 1 211 ? 19.741 15.296 -6.291 1.00 80.44 211 THR A CA 1
ATOM 1614 C C . THR A 1 211 ? 20.351 16.060 -5.112 1.00 80.44 211 THR A C 1
ATOM 1616 O O . THR A 1 211 ? 21.251 16.872 -5.322 1.00 80.44 211 THR A O 1
ATOM 1619 N N . ARG A 1 212 ? 19.944 15.784 -3.861 1.00 77.75 212 ARG A N 1
ATOM 1620 C CA . ARG A 1 212 ? 20.600 16.366 -2.671 1.00 77.75 212 ARG A CA 1
ATOM 1621 C C . ARG A 1 212 ? 22.028 15.853 -2.489 1.00 77.75 212 ARG A C 1
ATOM 1623 O O . ARG A 1 212 ? 22.894 16.627 -2.092 1.00 77.75 212 ARG A O 1
ATOM 1630 N N . GLY A 1 213 ? 22.282 14.580 -2.799 1.00 61.16 213 GLY A N 1
ATOM 1631 C CA . GLY A 1 213 ? 23.627 14.000 -2.752 1.00 61.16 213 GLY A CA 1
ATOM 1632 C C . GLY A 1 213 ? 24.601 14.622 -3.762 1.00 61.16 213 GLY A C 1
ATOM 1633 O O . GLY A 1 213 ? 25.795 14.712 -3.481 1.00 61.16 213 GLY A O 1
ATOM 1634 N N . LEU A 1 214 ? 24.097 15.099 -4.904 1.00 56.12 214 LEU A N 1
ATOM 1635 C CA . LEU A 1 214 ? 24.891 15.736 -5.963 1.00 56.12 214 LEU A CA 1
ATOM 1636 C C . LEU A 1 214 ? 25.232 17.213 -5.686 1.00 56.12 214 LEU A C 1
ATOM 1638 O O . LEU A 1 214 ? 26.211 17.712 -6.229 1.00 56.12 214 LEU A O 1
ATOM 1642 N N . GLY A 1 215 ? 24.472 17.907 -4.831 1.00 51.12 215 GLY A N 1
ATOM 1643 C CA . GLY A 1 215 ? 24.705 19.318 -4.478 1.00 51.12 215 GLY A CA 1
ATOM 1644 C C . GLY A 1 215 ? 25.654 19.559 -3.295 1.00 51.12 215 GLY A C 1
ATOM 1645 O O . GLY A 1 215 ? 25.869 20.708 -2.919 1.00 51.12 215 GLY A O 1
ATOM 1646 N N . ALA A 1 216 ? 26.188 18.499 -2.680 1.00 47.38 216 ALA A N 1
ATOM 1647 C CA . ALA A 1 216 ? 27.032 18.564 -1.481 1.00 47.38 216 ALA A CA 1
ATOM 1648 C C . ALA A 1 216 ? 28.537 18.344 -1.756 1.00 47.38 216 ALA A C 1
ATOM 1650 O O . ALA A 1 216 ? 29.279 18.000 -0.834 1.00 47.38 216 ALA A O 1
ATOM 1651 N N . ARG A 1 217 ? 28.990 18.506 -3.006 1.00 42.84 217 ARG A N 1
ATOM 1652 C CA . ARG A 1 217 ? 30.407 18.427 -3.399 1.00 42.84 217 ARG A CA 1
ATOM 1653 C C . ARG A 1 217 ? 30.913 19.748 -3.953 1.00 42.84 217 ARG A C 1
ATOM 1655 O O . ARG A 1 217 ? 30.168 20.364 -4.743 1.00 42.84 217 ARG A O 1
#

Secondary structure (DSSP, 8-state):
-PPPPSSHHHHHHHHHHH-TTSHHHHHHHHHHHHHHHHHHHHHHHHHHHHHHHHH-TT-TTHHHHHHHHHHHHHHHHTS---HHHHHHHHHHHHHHHHHHHTSPPPHHHHSTT--GGGS-HHHHHH-TTTSHHHHHHHHHHHHHHHHHHHHHHHHHHTTS------S--HHHHHHHHHHHHHTSPPPHHHHHHHHHHHHHHIIIIIHHHHHHHHT--

Sequence (217 aa):
MPREPQNPFEFLLRELIERPEGPAALGAMKMVEDALSVNLDVVEGVVNALAARIETPDAPDLEKRLDDAVKAWEERCGAPMTPSLLDSLRQDAETLVQKRMQQPPRCVEILDGWDAGARDLGYEIGGLLDGPEGTLHRLWSAISMDLALDAISARDKAAASAAGADEESAVDEIKRQFEVAIGRPMSEGEWSRLLEHAARHAERVMVPIMTRGLGAR

pLDDT: mean 77.8, std 15.41, range [35.53, 94.25]